Protein AF-G2XVC5-F1 (afdb_monomer)

Structure (mmCIF, N/CA/C/O backbone):
data_AF-G2XVC5-F1
#
_entry.id   AF-G2XVC5-F1
#
loop_
_atom_site.group_PDB
_atom_site.id
_atom_site.type_symbol
_atom_site.label_atom_id
_atom_site.label_alt_id
_atom_site.label_comp_id
_atom_site.label_asym_id
_atom_site.label_entity_id
_atom_site.label_seq_id
_atom_site.pdbx_PDB_ins_code
_atom_site.Cartn_x
_atom_site.Cartn_y
_atom_site.Cartn_z
_atom_site.occupancy
_atom_site.B_iso_or_equiv
_atom_site.auth_seq_id
_atom_site.auth_comp_id
_atom_site.auth_asym_id
_atom_site.auth_atom_id
_atom_site.pdbx_PDB_model_num
ATOM 1 N N . MET A 1 1 ? 30.815 -18.660 -0.372 1.00 42.50 1 MET A N 1
ATOM 2 C CA . MET A 1 1 ? 31.378 -17.530 0.401 1.00 42.50 1 MET A CA 1
ATOM 3 C C . MET A 1 1 ? 32.142 -16.619 -0.547 1.00 42.50 1 MET A C 1
ATOM 5 O O . MET A 1 1 ? 33.257 -16.960 -0.909 1.00 42.50 1 MET A O 1
ATOM 9 N N . ILE A 1 2 ? 31.550 -15.509 -1.002 1.00 42.44 2 ILE A N 1
ATOM 10 C CA . ILE A 1 2 ? 32.283 -14.454 -1.722 1.00 42.44 2 ILE A CA 1
ATOM 11 C C . ILE A 1 2 ? 31.754 -13.107 -1.227 1.00 42.44 2 ILE A C 1
ATOM 13 O O . ILE A 1 2 ? 30.597 -12.757 -1.435 1.00 42.44 2 ILE A O 1
ATOM 17 N N . SER A 1 3 ? 32.632 -12.413 -0.511 1.00 38.28 3 SER A N 1
ATOM 18 C CA . SER A 1 3 ? 32.476 -11.084 0.075 1.00 38.28 3 SER A CA 1
ATOM 19 C C . SER A 1 3 ? 32.637 -9.999 -0.990 1.00 38.28 3 SER A C 1
ATOM 21 O O . SER A 1 3 ? 33.551 -10.098 -1.811 1.00 38.28 3 SER A O 1
ATOM 23 N N . ARG A 1 4 ? 31.805 -8.948 -0.953 1.00 43.09 4 ARG A N 1
ATOM 24 C CA . ARG A 1 4 ? 32.080 -7.651 -1.598 1.00 43.09 4 ARG A CA 1
ATOM 25 C C . ARG A 1 4 ? 31.509 -6.504 -0.764 1.00 43.09 4 ARG A C 1
ATOM 27 O O . ARG A 1 4 ? 30.379 -6.072 -0.946 1.00 43.09 4 ARG A O 1
ATOM 34 N N . SER A 1 5 ? 32.339 -6.010 0.144 1.00 45.03 5 SER A N 1
ATOM 35 C CA . SER A 1 5 ? 32.195 -4.738 0.847 1.00 45.03 5 SER A CA 1
ATOM 36 C C . SER A 1 5 ? 32.930 -3.631 0.086 1.00 45.03 5 SER A C 1
ATOM 38 O O . SER A 1 5 ? 34.152 -3.714 -0.037 1.00 45.03 5 SER A O 1
ATOM 40 N N . ILE A 1 6 ? 32.238 -2.576 -0.359 1.00 56.38 6 ILE A N 1
ATOM 41 C CA . ILE A 1 6 ? 32.857 -1.265 -0.627 1.00 56.38 6 ILE A CA 1
ATOM 42 C C . ILE A 1 6 ? 31.908 -0.162 -0.143 1.00 56.38 6 ILE A C 1
ATOM 44 O O . ILE A 1 6 ? 30.891 0.134 -0.761 1.00 56.38 6 ILE A O 1
ATOM 48 N N . LEU A 1 7 ? 32.287 0.443 0.982 1.00 47.22 7 LEU A N 1
ATOM 49 C CA . LEU A 1 7 ? 31.825 1.741 1.468 1.00 47.22 7 LEU A CA 1
ATOM 50 C C . LEU A 1 7 ? 32.550 2.852 0.699 1.00 47.22 7 LEU A C 1
ATOM 52 O O . LEU A 1 7 ? 33.753 2.729 0.466 1.00 47.22 7 LEU A O 1
ATOM 56 N N . ARG A 1 8 ? 31.882 3.984 0.447 1.00 39.97 8 ARG A N 1
ATOM 57 C CA . ARG A 1 8 ? 32.479 5.314 0.679 1.00 39.97 8 ARG A CA 1
ATOM 58 C C . ARG A 1 8 ? 31.426 6.422 0.657 1.00 39.97 8 ARG A C 1
ATOM 60 O O . ARG A 1 8 ? 30.875 6.788 -0.372 1.00 39.97 8 ARG A O 1
ATOM 67 N N . SER A 1 9 ? 31.200 6.938 1.856 1.00 41.72 9 SER A N 1
ATOM 68 C CA . SER A 1 9 ? 30.482 8.151 2.227 1.00 41.72 9 SER A CA 1
ATOM 69 C C . SER A 1 9 ? 31.144 9.417 1.675 1.00 41.72 9 SER A C 1
ATOM 71 O O . SER A 1 9 ? 32.363 9.566 1.777 1.00 41.72 9 SER A O 1
ATOM 73 N N . VAL A 1 10 ? 30.339 10.372 1.210 1.00 42.34 10 VAL A N 1
ATOM 74 C CA . VAL A 1 10 ? 30.758 11.758 0.955 1.00 42.34 10 VAL A CA 1
ATOM 75 C C . VAL A 1 10 ? 30.098 12.646 2.006 1.00 42.34 10 VAL A C 1
ATOM 77 O O . VAL A 1 10 ? 28.880 12.656 2.141 1.00 42.34 10 VAL A O 1
ATOM 80 N N . SER A 1 11 ? 30.916 13.364 2.773 1.00 41.28 11 SER A N 1
ATOM 81 C CA . SER A 1 11 ? 30.487 14.310 3.803 1.00 41.28 11 SER A CA 1
ATOM 82 C C . SER A 1 11 ? 30.806 15.721 3.303 1.00 41.28 11 SER A C 1
ATOM 84 O O . SER A 1 11 ? 31.977 16.049 3.110 1.00 41.28 11 SER A O 1
ATOM 86 N N . LEU A 1 12 ? 29.785 16.541 3.046 1.00 43.84 12 LEU A N 1
ATOM 87 C CA . LEU A 1 12 ? 29.945 17.951 2.683 1.00 43.84 12 LEU A CA 1
ATOM 88 C C . LEU A 1 12 ? 29.815 18.802 3.949 1.00 43.84 12 LEU A C 1
ATOM 90 O O . LEU A 1 12 ? 28.759 18.845 4.575 1.00 43.84 12 LEU A O 1
ATOM 94 N N . ARG A 1 13 ? 30.909 19.465 4.335 1.00 40.03 13 ARG A N 1
ATOM 95 C CA . ARG A 1 13 ? 30.930 20.454 5.417 1.00 40.03 13 ARG A CA 1
ATOM 96 C C . ARG A 1 13 ? 30.644 21.842 4.848 1.00 40.03 13 ARG A C 1
ATOM 98 O O . ARG A 1 13 ? 31.389 22.332 4.006 1.00 40.03 13 ARG A O 1
ATOM 105 N N . ASN A 1 14 ? 29.589 22.465 5.363 1.00 45.28 14 ASN A N 1
ATOM 106 C CA . ASN A 1 14 ? 29.326 23.896 5.251 1.00 45.28 14 ASN A CA 1
ATOM 107 C C . ASN A 1 14 ? 30.266 24.678 6.178 1.00 45.28 14 ASN A C 1
ATOM 109 O O . ASN A 1 14 ? 30.513 24.246 7.305 1.00 45.28 14 ASN A O 1
ATOM 113 N N . ALA A 1 15 ? 30.712 25.857 5.748 1.00 43.84 15 ALA A N 1
ATOM 114 C CA . ALA A 1 15 ? 31.252 26.871 6.648 1.00 43.84 15 ALA A CA 1
ATOM 115 C C . ALA A 1 15 ? 30.939 28.280 6.120 1.00 43.84 15 ALA A C 1
ATOM 117 O O . ALA A 1 15 ? 31.300 28.638 5.001 1.00 43.84 15 ALA A O 1
ATOM 118 N N . ILE A 1 16 ? 30.246 29.052 6.957 1.00 43.84 16 ILE A N 1
ATOM 119 C CA . ILE A 1 16 ? 29.925 30.479 6.839 1.00 43.84 16 ILE A CA 1
ATOM 120 C C . ILE A 1 16 ? 30.840 31.221 7.827 1.00 43.84 16 ILE A C 1
ATOM 122 O O . ILE A 1 16 ? 30.870 30.810 8.982 1.00 43.84 16 ILE A O 1
ATOM 126 N N . ALA A 1 17 ? 31.522 32.303 7.422 1.00 40.19 17 ALA A N 1
ATOM 127 C CA . ALA A 1 17 ? 31.963 33.435 8.275 1.00 40.19 17 ALA A CA 1
ATOM 128 C C . ALA A 1 17 ? 32.727 34.476 7.417 1.00 40.19 17 ALA A C 1
ATOM 130 O O . ALA A 1 17 ? 33.656 34.104 6.712 1.00 40.19 17 ALA A O 1
ATOM 131 N N . HIS A 1 18 ? 32.216 35.699 7.215 1.00 37.22 18 HIS A N 1
ATOM 132 C CA . HIS A 1 18 ? 32.367 36.937 8.019 1.00 37.22 18 HIS A CA 1
ATOM 133 C C . HIS A 1 18 ? 33.767 37.614 7.959 1.00 37.22 18 HIS A C 1
ATOM 135 O O . HIS A 1 18 ? 34.758 37.088 8.448 1.00 37.22 18 HIS A O 1
ATOM 141 N N . SER A 1 19 ? 33.786 38.816 7.359 1.00 39.62 19 SER A N 1
ATOM 142 C CA . SER A 1 19 ? 34.788 39.920 7.399 1.00 39.62 19 SER A CA 1
ATOM 143 C C . SER A 1 19 ? 34.706 40.647 8.770 1.00 39.62 19 SER A C 1
ATOM 145 O O . SER A 1 19 ? 33.600 40.564 9.317 1.00 39.62 19 SER A O 1
ATOM 147 N N . PRO A 1 20 ? 35.719 41.362 9.362 1.00 49.81 20 PRO A N 1
ATOM 148 C CA . PRO A 1 20 ? 36.379 42.562 8.783 1.00 49.81 20 PRO A CA 1
ATOM 149 C C . PRO A 1 20 ? 37.804 43.002 9.280 1.00 49.81 20 PRO A C 1
ATOM 151 O O . PRO A 1 20 ? 38.352 42.479 10.240 1.00 49.81 20 PRO A O 1
ATOM 154 N N . ASN A 1 21 ? 38.339 44.039 8.605 1.00 35.97 21 ASN A N 1
ATOM 155 C CA . ASN A 1 21 ? 39.211 45.169 9.033 1.00 35.97 21 ASN A CA 1
ATOM 156 C C . ASN A 1 21 ? 40.657 45.000 9.611 1.00 35.97 21 ASN A C 1
ATOM 158 O O . ASN A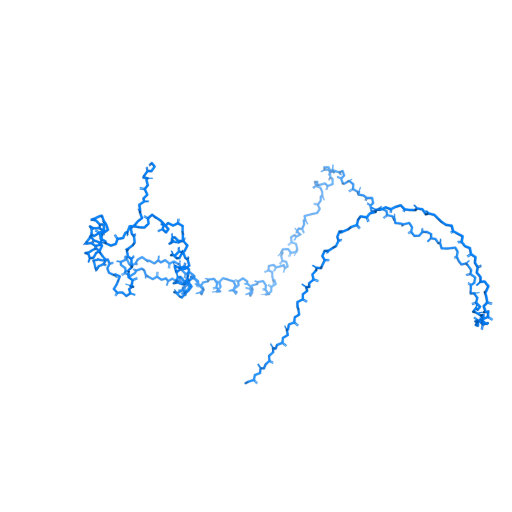 1 21 ? 40.874 44.620 10.753 1.00 35.97 21 ASN A O 1
ATOM 162 N N . THR A 1 22 ? 41.619 45.439 8.778 1.00 42.31 22 THR A N 1
ATOM 163 C CA . THR A 1 22 ? 42.866 46.263 8.918 1.00 42.31 22 THR A CA 1
ATOM 164 C C . THR A 1 22 ? 43.157 47.060 10.232 1.00 42.31 22 THR A C 1
ATOM 166 O O . THR A 1 22 ? 42.202 47.422 10.909 1.00 42.31 22 THR A O 1
ATOM 169 N N . PRO A 1 23 ? 44.371 47.663 10.441 1.00 59.06 23 PRO A N 1
ATOM 170 C CA . PRO A 1 23 ? 45.770 47.177 10.632 1.00 59.06 23 PRO A CA 1
ATOM 171 C C . PRO A 1 23 ? 46.407 47.947 11.862 1.00 59.06 23 PRO A C 1
ATOM 173 O O . PRO A 1 23 ? 45.626 48.242 12.762 1.00 59.06 23 PRO A O 1
ATOM 176 N N . PRO A 1 24 ? 47.679 48.439 11.970 1.00 58.84 24 PRO A N 1
ATOM 177 C CA . PRO A 1 24 ? 48.992 48.149 11.352 1.00 58.84 24 PRO A CA 1
ATOM 178 C C . PRO A 1 24 ? 50.195 48.129 12.372 1.00 58.84 24 PRO A C 1
ATOM 180 O O . PRO A 1 24 ? 50.009 48.250 13.576 1.00 58.84 24 PRO A O 1
ATOM 183 N N . LEU A 1 25 ? 51.429 48.095 11.826 1.00 37.25 25 LEU A N 1
ATOM 184 C CA . LEU A 1 25 ? 52.681 48.768 12.274 1.00 37.25 25 LEU A CA 1
ATOM 185 C C . LEU A 1 25 ? 53.814 47.985 12.990 1.00 37.25 25 LEU A C 1
ATOM 187 O O . LEU A 1 25 ? 53.677 47.564 14.129 1.00 37.25 25 LEU A O 1
ATOM 191 N N . LEU A 1 26 ? 54.983 48.037 12.311 1.00 41.31 26 LEU A N 1
ATOM 192 C CA . LEU A 1 26 ? 56.362 48.272 12.809 1.00 41.31 26 LEU A CA 1
ATOM 193 C C . LEU A 1 26 ? 57.006 47.178 13.691 1.00 41.31 26 LEU A C 1
ATOM 195 O O . LEU A 1 26 ? 56.413 46.727 14.648 1.00 41.31 26 LEU A O 1
ATOM 199 N N . GLN A 1 27 ? 58.265 46.758 13.571 1.00 54.84 27 GLN A N 1
ATOM 200 C CA . GLN A 1 27 ? 59.397 46.926 12.652 1.00 54.84 27 GLN A CA 1
ATOM 201 C C . GLN A 1 27 ? 60.522 45.977 13.204 1.00 54.84 27 GLN A C 1
ATOM 203 O O . GLN A 1 27 ? 60.231 45.191 14.105 1.00 54.84 27 GLN A O 1
ATOM 208 N N . PRO A 1 28 ? 61.760 45.918 12.671 1.00 51.62 28 PRO A N 1
ATOM 209 C CA . PRO A 1 28 ? 62.435 44.666 12.310 1.00 51.62 28 PRO A CA 1
ATOM 210 C C . PRO A 1 28 ? 63.644 44.311 13.197 1.00 51.62 28 PRO A C 1
ATOM 212 O O . PRO A 1 28 ? 64.156 45.167 13.902 1.00 51.62 28 PRO A O 1
ATOM 215 N N . LEU A 1 29 ? 64.195 43.096 13.058 1.00 41.06 29 LEU A N 1
ATOM 216 C CA . LEU A 1 29 ? 65.596 42.795 13.398 1.00 41.06 29 LEU A CA 1
ATOM 217 C C . LEU A 1 29 ? 66.158 41.697 12.470 1.00 41.06 29 LEU A C 1
ATOM 219 O O . LEU A 1 29 ? 65.908 40.507 12.625 1.00 41.06 29 LEU A O 1
ATOM 223 N N . SER A 1 30 ? 66.884 42.169 11.459 1.00 44.53 30 SER A N 1
ATOM 224 C CA . SER A 1 30 ? 68.231 41.729 11.071 1.00 44.53 30 SER A CA 1
ATOM 225 C C . SER A 1 30 ? 68.524 40.233 10.884 1.00 44.53 30 SER A C 1
ATOM 227 O O . SER A 1 30 ? 69.013 39.541 11.768 1.00 44.53 30 SER A O 1
ATOM 229 N N . ALA A 1 31 ? 68.315 39.810 9.637 1.00 47.34 31 ALA A N 1
ATOM 230 C CA . ALA A 1 31 ? 69.177 38.980 8.791 1.00 47.34 31 ALA A CA 1
ATOM 231 C C . ALA A 1 31 ? 70.229 38.055 9.444 1.00 47.34 31 ALA A C 1
ATOM 233 O O . ALA A 1 31 ? 71.292 38.490 9.884 1.00 47.34 31 ALA A O 1
ATOM 234 N N . THR A 1 32 ? 70.047 36.748 9.240 1.00 47.16 32 THR A N 1
ATOM 235 C CA . THR A 1 32 ? 71.170 35.870 8.878 1.00 47.16 32 THR A CA 1
ATOM 236 C C . THR A 1 32 ? 70.898 35.289 7.497 1.00 47.16 32 THR A C 1
ATOM 238 O O . THR A 1 32 ? 70.014 34.467 7.277 1.00 47.16 32 THR A O 1
ATOM 241 N N . GLN A 1 33 ? 71.636 35.839 6.543 1.00 49.31 33 GLN A N 1
ATOM 242 C CA . GLN A 1 33 ? 71.507 35.655 5.111 1.00 49.31 33 GLN A CA 1
ATOM 243 C C . GLN A 1 33 ? 72.259 34.387 4.697 1.00 49.31 33 GLN A C 1
ATOM 245 O O . GLN A 1 33 ? 73.462 34.418 4.447 1.00 49.31 33 GLN A O 1
ATOM 250 N N . TYR A 1 34 ? 71.562 33.255 4.617 1.00 46.03 34 TYR A N 1
ATOM 251 C CA . TYR A 1 34 ? 72.070 32.091 3.896 1.00 46.03 34 TYR A CA 1
ATOM 252 C C . TYR A 1 34 ? 71.842 32.302 2.394 1.00 46.03 34 TYR A C 1
ATOM 254 O O . TYR A 1 34 ? 70.723 32.529 1.933 1.00 46.03 34 TYR A O 1
ATOM 262 N N . LYS A 1 35 ? 72.938 32.271 1.625 1.00 55.22 35 LYS A N 1
ATOM 263 C CA . LYS A 1 35 ? 72.945 32.308 0.156 1.00 55.22 35 LYS A CA 1
ATOM 264 C C . LYS A 1 35 ? 72.130 31.130 -0.384 1.00 55.22 35 LYS A C 1
ATOM 266 O O . LYS A 1 35 ? 72.630 30.011 -0.463 1.00 55.22 35 LYS A O 1
ATOM 271 N N . LEU A 1 36 ? 70.892 31.396 -0.783 1.00 50.41 36 LEU A N 1
ATOM 272 C CA . LEU A 1 36 ? 70.113 30.477 -1.605 1.00 50.41 36 LEU A CA 1
ATOM 273 C C . LEU A 1 36 ? 70.635 30.519 -3.053 1.00 50.41 36 LEU A C 1
ATOM 275 O O . LEU A 1 36 ? 71.074 31.578 -3.518 1.00 50.41 36 LEU A O 1
ATOM 279 N N . PRO A 1 37 ? 70.631 29.380 -3.767 1.00 50.16 37 PRO A N 1
ATOM 280 C CA . PRO A 1 37 ? 71.147 29.298 -5.124 1.00 50.16 37 PRO A CA 1
ATOM 281 C C . PRO A 1 37 ? 70.372 30.246 -6.041 1.00 50.16 37 PRO A C 1
ATOM 283 O O . PRO A 1 37 ? 69.146 30.315 -6.022 1.00 50.16 37 PRO A O 1
ATOM 286 N N . ARG A 1 38 ? 71.126 31.001 -6.837 1.00 49.03 38 ARG A N 1
ATOM 287 C CA . ARG A 1 38 ? 70.636 31.952 -7.830 1.00 49.03 38 ARG A CA 1
ATOM 288 C C . ARG A 1 38 ? 69.977 31.178 -8.969 1.00 49.03 38 ARG A C 1
ATOM 290 O O . ARG A 1 38 ? 70.669 30.654 -9.835 1.00 49.03 38 ARG A O 1
ATOM 297 N N . TRP A 1 39 ? 68.650 31.106 -8.958 1.00 47.31 39 TRP A N 1
ATOM 298 C CA . TRP A 1 39 ? 67.882 30.615 -10.098 1.00 47.31 39 TRP A CA 1
ATOM 299 C C . TRP A 1 39 ? 67.885 31.682 -11.191 1.00 47.31 39 TRP A C 1
ATOM 301 O O . TRP A 1 39 ? 67.414 32.801 -10.993 1.00 47.31 39 TRP A O 1
ATOM 311 N N . SER A 1 40 ? 68.459 31.341 -12.340 1.00 51.91 40 SER A N 1
ATOM 312 C CA . SER A 1 40 ? 68.435 32.151 -13.553 1.00 51.91 40 SER A CA 1
ATOM 313 C C . SER A 1 40 ? 66.987 32.331 -14.013 1.00 51.91 40 SER A C 1
ATOM 315 O O . SER A 1 40 ? 66.329 31.362 -14.386 1.00 51.91 40 SER A O 1
ATOM 317 N N . HIS A 1 41 ? 66.481 33.562 -13.973 1.00 50.47 41 HIS A N 1
ATOM 318 C CA . HIS A 1 41 ? 65.163 33.907 -14.499 1.00 50.47 41 HIS A CA 1
ATOM 319 C C . HIS A 1 41 ? 65.170 33.794 -16.033 1.00 50.47 41 HIS A C 1
ATOM 321 O O . HIS A 1 41 ? 65.955 34.499 -16.673 1.00 50.47 41 HIS A O 1
ATOM 327 N N . PRO A 1 42 ? 64.296 32.993 -16.665 1.00 53.38 42 PRO A N 1
ATOM 328 C CA . PRO A 1 42 ? 63.860 33.329 -18.005 1.00 53.38 42 PRO A CA 1
ATOM 329 C C . PRO A 1 42 ? 63.031 34.618 -17.934 1.00 53.38 42 PRO A C 1
ATOM 331 O O . PRO A 1 42 ? 62.207 34.816 -17.041 1.00 53.38 42 PRO A O 1
ATOM 334 N N . SER A 1 43 ? 63.339 35.496 -18.880 1.00 54.88 43 SER A N 1
ATOM 335 C CA . SER A 1 43 ? 62.709 36.776 -19.178 1.00 54.88 43 SER A CA 1
ATOM 336 C C . SER A 1 43 ? 61.190 36.803 -18.947 1.00 54.88 43 SER A C 1
ATOM 338 O O . SER A 1 43 ? 60.446 35.896 -19.319 1.00 54.88 43 SER A O 1
ATOM 340 N N . THR A 1 44 ? 60.761 37.901 -18.332 1.00 53.22 44 THR A N 1
ATOM 341 C CA . THR A 1 44 ? 59.397 38.398 -18.180 1.00 53.22 44 THR A CA 1
ATOM 342 C C . THR A 1 44 ? 58.629 38.357 -19.503 1.00 53.22 44 THR A C 1
ATOM 344 O O . THR A 1 44 ? 58.755 39.252 -20.333 1.00 53.22 44 THR A O 1
ATOM 347 N N . ASN A 1 45 ? 57.743 37.376 -19.664 1.00 55.50 45 ASN A N 1
ATOM 348 C CA . ASN A 1 45 ? 56.544 37.601 -20.462 1.00 55.50 45 ASN A CA 1
ATOM 349 C C . ASN A 1 45 ? 55.557 38.384 -19.585 1.00 55.50 45 ASN A C 1
ATOM 351 O O . ASN A 1 45 ? 55.320 37.965 -18.446 1.00 55.50 45 ASN A O 1
ATOM 355 N N . PRO A 1 46 ? 54.978 39.504 -20.054 1.00 54.69 46 PRO A N 1
ATOM 356 C CA . PRO A 1 46 ? 53.907 40.151 -19.317 1.00 54.69 46 PRO A CA 1
ATOM 357 C C . PRO A 1 46 ? 52.780 39.135 -19.142 1.00 54.69 46 PRO A C 1
ATOM 359 O O . PRO A 1 46 ? 52.287 38.545 -20.105 1.00 54.69 46 PRO A O 1
ATOM 362 N N . ILE A 1 47 ? 52.400 38.907 -17.886 1.00 47.38 47 ILE A N 1
ATOM 363 C CA . ILE A 1 47 ? 51.198 38.162 -17.540 1.00 47.38 4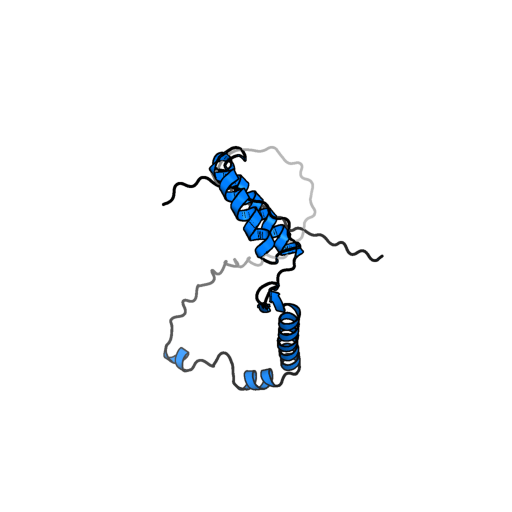7 ILE A CA 1
ATOM 364 C C . ILE A 1 47 ? 50.052 38.949 -18.169 1.00 47.38 47 ILE A C 1
ATOM 366 O O . ILE A 1 47 ? 49.636 39.977 -17.639 1.00 47.38 47 ILE A O 1
ATOM 370 N N . HIS A 1 48 ? 49.557 38.492 -19.320 1.00 51.28 48 HIS A N 1
ATOM 371 C CA . HIS A 1 48 ? 48.240 38.894 -19.773 1.00 51.28 48 HIS A CA 1
ATOM 372 C C . HIS A 1 48 ? 47.292 38.533 -18.641 1.00 51.28 48 HIS A C 1
ATOM 374 O O . HIS A 1 48 ? 47.078 37.357 -18.336 1.00 51.28 48 HIS A O 1
ATOM 380 N N . SER A 1 49 ? 46.778 39.570 -17.990 1.00 54.38 49 SER A N 1
ATOM 381 C CA . SER A 1 49 ? 45.629 39.527 -17.112 1.00 54.38 49 SER A CA 1
ATOM 382 C C . SER A 1 49 ? 44.556 38.749 -17.856 1.00 54.38 49 SER A C 1
ATOM 384 O O . SER A 1 49 ? 43.873 39.260 -18.744 1.00 54.38 49 SER A O 1
ATOM 386 N N . ARG A 1 50 ? 44.454 37.458 -17.533 1.00 55.09 50 ARG A N 1
ATOM 387 C CA . ARG A 1 50 ? 43.380 36.587 -17.982 1.00 55.09 50 ARG A CA 1
ATOM 388 C C . ARG A 1 50 ? 42.164 37.076 -17.222 1.00 55.09 50 ARG A C 1
ATOM 390 O O . ARG A 1 50 ? 41.843 36.577 -16.149 1.00 55.09 50 ARG A O 1
ATOM 397 N N . GLY A 1 51 ? 41.588 38.165 -17.728 1.00 55.16 51 GLY A N 1
ATOM 398 C CA . GLY A 1 51 ? 40.373 38.736 -17.203 1.00 55.16 51 GLY A CA 1
ATOM 399 C C . GLY A 1 51 ? 39.385 37.597 -17.066 1.00 55.16 51 GLY A C 1
ATOM 400 O O . GLY A 1 51 ? 39.205 36.810 -18.000 1.00 55.16 51 GLY A O 1
ATOM 401 N N . TYR A 1 52 ? 38.782 37.490 -15.888 1.00 52.16 52 TYR A N 1
ATOM 402 C CA . TYR A 1 52 ? 37.516 36.804 -15.746 1.00 52.16 52 TYR A CA 1
ATOM 403 C C . TYR A 1 52 ? 36.565 37.480 -16.734 1.00 52.16 52 TYR A C 1
ATOM 405 O O . TYR A 1 52 ? 35.959 38.508 -16.441 1.00 52.16 52 TYR A O 1
ATOM 413 N N . GLN A 1 53 ? 36.510 36.953 -17.957 1.00 59.94 53 GLN A N 1
ATOM 414 C CA . GLN A 1 53 ? 35.515 37.336 -18.932 1.00 59.94 53 GLN A CA 1
ATOM 415 C C . GLN A 1 53 ? 34.201 36.856 -18.341 1.00 59.94 53 GLN A C 1
ATOM 417 O O . GLN A 1 53 ? 33.865 35.675 -18.426 1.00 59.94 53 GLN A O 1
ATOM 422 N N . GLY A 1 54 ? 33.499 37.768 -17.665 1.00 55.97 54 GLY A N 1
ATOM 423 C CA . GLY A 1 54 ? 32.132 37.543 -17.240 1.00 55.97 54 GLY A CA 1
ATOM 424 C C . GLY A 1 54 ? 31.385 36.975 -18.435 1.00 55.97 54 GLY A C 1
ATOM 425 O O . GLY A 1 54 ? 31.367 37.591 -19.505 1.00 55.97 54 GLY A O 1
ATOM 426 N N . ARG A 1 55 ? 30.852 35.759 -18.283 1.00 57.88 55 ARG A N 1
ATOM 427 C CA . ARG A 1 55 ? 29.963 35.139 -19.265 1.00 57.88 55 ARG A CA 1
ATOM 428 C C . ARG A 1 55 ? 28.845 36.149 -19.500 1.00 57.88 55 ARG A C 1
ATOM 430 O O . ARG A 1 55 ? 27.944 36.268 -18.675 1.00 57.88 55 ARG A O 1
ATOM 437 N N . ARG A 1 56 ? 28.940 36.927 -20.582 1.00 57.59 56 ARG A N 1
ATOM 438 C CA . ARG A 1 56 ? 27.882 37.846 -20.995 1.00 57.59 56 ARG A CA 1
ATOM 439 C C . ARG A 1 56 ? 26.640 36.985 -21.149 1.00 57.59 56 ARG A C 1
ATOM 441 O O . ARG A 1 56 ? 26.620 36.108 -22.015 1.00 57.59 56 ARG A O 1
ATOM 448 N N . GLN A 1 57 ? 25.657 37.174 -20.273 1.00 60.69 57 GLN A N 1
ATOM 449 C CA . GLN A 1 57 ? 24.361 36.541 -20.441 1.00 60.69 57 GLN A CA 1
ATOM 450 C C . GLN A 1 57 ? 23.806 37.052 -21.768 1.00 60.69 57 GLN A C 1
ATOM 452 O O . GLN A 1 57 ? 23.441 38.218 -21.901 1.00 60.69 57 GLN A O 1
ATOM 457 N N . ARG A 1 58 ? 23.866 36.201 -22.797 1.00 63.44 58 ARG A N 1
ATOM 458 C CA . ARG A 1 58 ? 23.212 36.469 -24.073 1.00 63.44 58 ARG A CA 1
ATOM 459 C C . ARG A 1 58 ? 21.721 36.371 -23.800 1.00 63.44 58 ARG A C 1
ATOM 461 O O . ARG A 1 58 ? 21.191 35.272 -23.670 1.00 63.44 58 ARG A O 1
ATOM 468 N N . TYR A 1 59 ? 21.071 37.519 -23.674 1.00 60.84 59 TYR A N 1
ATOM 469 C CA . TYR A 1 59 ? 19.623 37.597 -23.748 1.00 60.84 59 TYR A CA 1
ATOM 470 C C . TYR A 1 59 ? 19.231 37.177 -25.166 1.00 60.84 59 TYR A C 1
ATOM 472 O O . TYR A 1 59 ? 19.490 37.905 -26.124 1.00 60.84 59 TYR A O 1
ATOM 480 N N . TYR A 1 60 ? 18.686 35.968 -25.311 1.00 70.94 60 TYR A N 1
ATOM 481 C CA . TYR A 1 60 ? 18.086 35.532 -26.565 1.00 70.94 60 TYR A CA 1
ATOM 482 C C . TYR A 1 60 ? 16.848 36.396 -26.793 1.00 70.94 60 TYR A C 1
ATOM 484 O O . TYR A 1 60 ? 15.827 36.229 -26.128 1.00 70.94 60 TYR A O 1
ATOM 492 N N . ARG A 1 61 ? 16.960 37.375 -27.692 1.00 77.19 61 ARG A N 1
ATOM 493 C CA . ARG A 1 61 ? 15.796 38.090 -28.205 1.00 77.19 61 ARG A CA 1
ATOM 494 C C . ARG A 1 61 ? 15.055 37.106 -29.104 1.00 77.19 61 ARG A C 1
ATOM 496 O O . ARG A 1 61 ? 15.632 36.636 -30.075 1.00 77.19 61 ARG A O 1
ATOM 503 N N . PHE A 1 62 ? 13.828 36.754 -28.726 1.00 81.38 62 PHE A N 1
ATOM 504 C CA . PHE A 1 62 ? 12.989 35.837 -29.493 1.00 81.38 62 PHE A CA 1
ATOM 505 C C . PHE A 1 62 ? 12.743 36.421 -30.888 1.00 81.38 62 PHE A C 1
ATOM 507 O O . PHE A 1 62 ? 12.107 37.471 -31.008 1.00 81.38 62 PHE A O 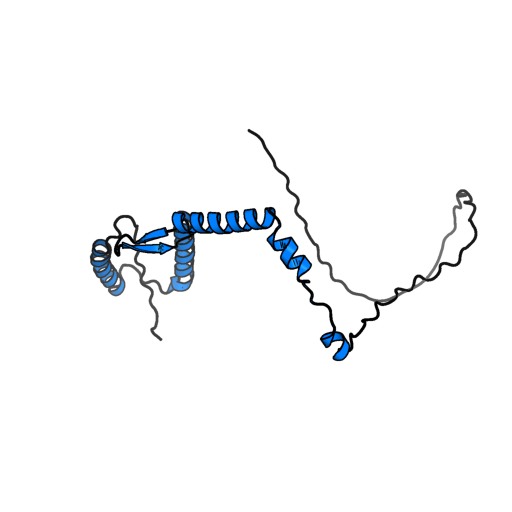1
ATOM 514 N N . ASP A 1 63 ? 13.285 35.764 -31.910 1.00 86.94 63 ASP A N 1
ATOM 515 C CA . ASP A 1 63 ? 13.075 36.112 -33.310 1.00 86.94 63 ASP A CA 1
ATOM 516 C C . ASP A 1 63 ? 11.982 35.192 -33.889 1.00 86.94 63 ASP A C 1
ATOM 518 O O . ASP A 1 63 ? 12.183 33.972 -33.977 1.00 86.94 63 ASP A O 1
ATOM 522 N N . PRO A 1 64 ? 10.795 35.731 -34.226 1.00 85.38 64 PRO A N 1
ATOM 523 C CA . PRO A 1 64 ? 9.675 34.924 -34.695 1.00 85.38 64 PRO A CA 1
ATOM 524 C C . PRO A 1 64 ? 9.950 34.243 -36.042 1.00 85.38 64 PRO A C 1
ATOM 526 O O . PRO A 1 64 ? 9.387 33.177 -36.295 1.00 85.38 64 PRO A O 1
ATOM 529 N N . ASP A 1 65 ? 10.808 34.809 -36.892 1.00 87.19 65 ASP A N 1
ATOM 530 C CA . ASP A 1 65 ? 11.089 34.252 -38.218 1.00 87.19 65 AS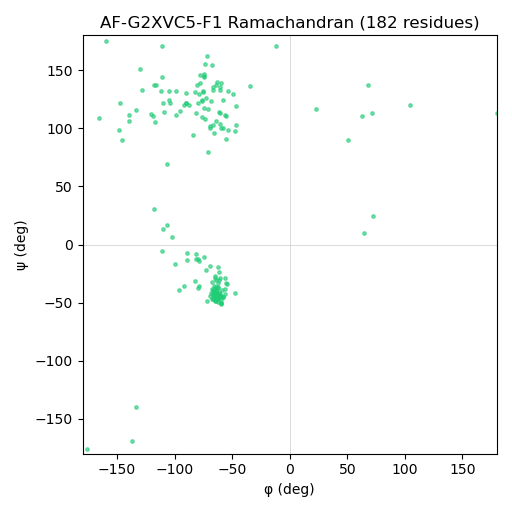P A CA 1
ATOM 531 C C . ASP A 1 65 ? 12.128 33.123 -38.153 1.00 87.19 65 ASP A C 1
ATOM 533 O O . ASP A 1 65 ? 12.031 32.136 -38.889 1.00 87.19 65 ASP A O 1
ATOM 537 N N . GLU A 1 66 ? 13.067 33.202 -37.206 1.00 84.38 66 GLU A N 1
ATOM 538 C CA . GLU A 1 66 ? 13.982 32.100 -36.888 1.00 84.38 66 GLU A CA 1
ATOM 539 C C . GLU A 1 66 ? 13.229 30.932 -36.236 1.00 84.38 66 GLU A C 1
ATOM 541 O O . GLU A 1 66 ? 13.430 29.778 -36.614 1.00 84.38 66 GLU A O 1
ATOM 546 N N . ALA A 1 67 ? 12.295 31.216 -35.322 1.00 82.69 67 ALA A N 1
ATOM 547 C CA . ALA A 1 67 ? 11.480 30.190 -34.671 1.00 82.69 67 ALA A CA 1
ATOM 548 C C . ALA A 1 67 ? 10.574 29.434 -35.661 1.00 82.69 67 ALA A C 1
ATOM 550 O O . ALA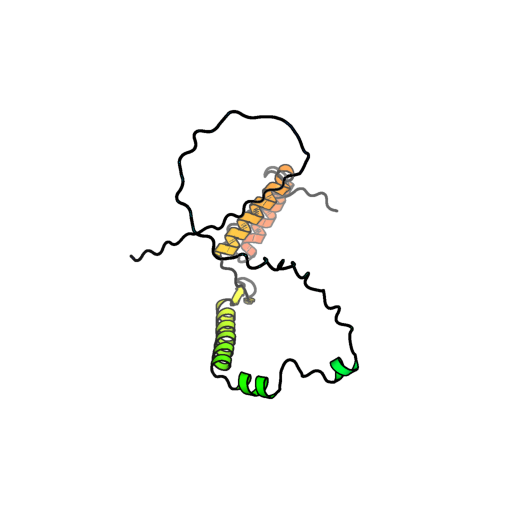 A 1 67 ? 10.391 28.224 -35.526 1.00 82.69 67 ALA A O 1
ATOM 551 N N . ARG A 1 68 ? 10.038 30.126 -36.677 1.00 82.50 68 ARG A N 1
ATOM 552 C CA . ARG A 1 68 ? 9.213 29.517 -37.738 1.00 82.50 68 ARG A CA 1
ATOM 553 C C . ARG A 1 68 ? 10.003 28.580 -38.650 1.00 82.50 68 ARG A C 1
ATOM 555 O O . ARG A 1 68 ? 9.444 27.598 -39.126 1.00 82.50 68 ARG A O 1
ATOM 562 N N . ASN A 1 69 ? 11.284 28.869 -38.872 1.00 85.88 69 ASN A N 1
ATOM 563 C CA . ASN A 1 69 ? 12.168 28.090 -39.744 1.00 85.88 69 ASN A CA 1
ATOM 564 C C . ASN A 1 69 ? 13.129 27.172 -38.970 1.00 85.88 69 ASN A C 1
ATOM 566 O O . ASN A 1 69 ? 14.019 26.552 -39.563 1.00 85.88 69 ASN A O 1
ATOM 570 N N . ALA A 1 70 ? 12.974 27.085 -37.648 1.00 84.50 70 ALA A N 1
ATOM 571 C CA . ALA A 1 70 ? 13.808 26.250 -36.807 1.00 84.50 70 ALA A CA 1
ATOM 572 C C . ALA A 1 70 ? 13.667 24.780 -37.221 1.00 84.50 70 ALA A C 1
ATOM 574 O O . ALA A 1 70 ? 12.571 24.265 -37.454 1.00 84.50 70 ALA A O 1
ATOM 575 N N . ARG A 1 71 ? 14.801 24.078 -37.306 1.00 79.31 71 ARG A N 1
ATOM 576 C CA . ARG A 1 71 ? 14.796 22.643 -37.600 1.00 79.31 71 ARG A CA 1
ATOM 577 C C . ARG A 1 71 ? 14.090 21.908 -36.459 1.00 79.31 71 ARG A C 1
ATOM 579 O O . ARG A 1 71 ? 14.361 22.218 -35.296 1.00 79.31 71 ARG A O 1
ATOM 586 N N . PRO A 1 72 ? 13.230 20.921 -36.756 1.00 84.88 72 PRO A N 1
ATOM 587 C CA . PRO A 1 72 ? 12.589 20.148 -35.707 1.00 84.88 72 PRO A CA 1
ATOM 588 C C . PRO A 1 72 ? 13.659 19.447 -34.865 1.00 84.88 72 PRO A C 1
ATOM 590 O O . PRO A 1 72 ? 14.629 18.908 -35.403 1.00 84.88 72 PRO A O 1
ATOM 593 N N . LEU A 1 73 ? 13.468 19.437 -33.541 1.00 82.69 73 LEU A N 1
ATOM 594 C CA . LEU A 1 73 ? 14.388 18.781 -32.600 1.00 82.69 73 LEU A CA 1
ATOM 595 C C . LEU A 1 73 ? 14.584 17.293 -32.930 1.00 82.69 73 LEU A C 1
ATOM 597 O O . LEU A 1 73 ? 15.654 16.735 -32.700 1.00 82.69 73 LEU A O 1
ATOM 601 N N . PHE A 1 74 ? 13.571 16.674 -33.537 1.00 81.81 74 PHE A N 1
ATOM 602 C CA . PHE A 1 74 ? 13.619 15.310 -34.037 1.00 81.81 74 PHE A CA 1
ATOM 603 C C . PHE A 1 74 ? 13.356 15.313 -35.543 1.00 81.81 74 PHE A C 1
ATOM 605 O O . PHE A 1 74 ? 12.260 15.627 -35.999 1.00 81.81 74 PHE A O 1
ATOM 612 N N . SER A 1 75 ? 14.379 14.967 -36.324 1.00 85.62 75 SER A N 1
ATOM 613 C CA . SER A 1 75 ? 14.221 14.740 -37.766 1.00 85.62 75 SER A CA 1
ATOM 614 C C . SER A 1 75 ? 13.517 13.407 -38.014 1.00 85.62 75 SER A C 1
ATOM 616 O O . SER A 1 75 ? 13.763 12.429 -37.304 1.00 85.62 75 SER A O 1
ATOM 618 N N . GLU A 1 76 ? 12.710 13.328 -39.072 1.00 83.81 76 GLU A N 1
ATOM 619 C CA . GLU A 1 76 ? 12.054 12.084 -39.485 1.00 83.81 76 GLU A CA 1
ATOM 620 C C . GLU A 1 76 ? 13.037 10.930 -39.686 1.00 83.81 76 GLU A C 1
ATOM 622 O O . GLU A 1 76 ? 12.712 9.777 -39.416 1.00 83.81 76 GLU A O 1
ATOM 627 N N . GLN A 1 77 ? 14.248 11.230 -40.158 1.00 81.19 77 GLN A N 1
ATOM 628 C CA . GLN A 1 77 ? 15.288 10.225 -40.357 1.00 81.19 77 GLN A CA 1
ATOM 629 C C . GLN A 1 77 ? 15.779 9.659 -39.020 1.00 81.19 77 GLN A C 1
ATOM 631 O O . GLN A 1 77 ? 15.977 8.452 -38.908 1.00 81.19 77 GLN A O 1
ATOM 636 N N . HIS A 1 78 ? 15.897 10.496 -37.981 1.00 83.19 78 HIS A N 1
ATOM 637 C CA . HIS A 1 78 ? 16.241 10.037 -36.633 1.00 83.19 78 HIS A CA 1
ATOM 638 C C . HIS A 1 78 ? 15.147 9.130 -36.062 1.00 83.19 78 HIS A C 1
ATOM 640 O O . HIS A 1 78 ? 15.464 8.080 -35.514 1.00 83.19 78 HIS A O 1
ATOM 646 N N . ILE A 1 79 ? 13.870 9.474 -36.262 1.00 85.00 79 ILE A N 1
ATOM 647 C CA . ILE A 1 79 ? 12.736 8.653 -35.809 1.00 85.00 79 ILE A CA 1
ATOM 648 C C . ILE A 1 79 ? 12.710 7.310 -36.552 1.00 85.00 79 ILE A C 1
ATOM 650 O O . ILE A 1 79 ? 12.639 6.260 -35.920 1.00 85.00 79 ILE A O 1
ATOM 654 N N . LYS A 1 80 ? 12.838 7.327 -37.887 1.00 84.81 80 LYS A N 1
ATOM 655 C CA . LYS A 1 80 ? 12.856 6.118 -38.731 1.00 84.81 80 LYS A CA 1
ATOM 656 C C . LYS A 1 80 ? 14.037 5.198 -38.415 1.00 84.81 80 LYS A C 1
ATOM 658 O O . LYS A 1 80 ? 13.909 3.985 -38.548 1.00 84.81 80 LYS A O 1
ATOM 663 N N . ASN A 1 81 ? 15.181 5.752 -38.022 1.00 84.25 81 ASN A N 1
ATOM 664 C CA . ASN A 1 81 ? 16.346 4.961 -37.628 1.00 84.25 81 ASN A CA 1
ATOM 665 C C . ASN A 1 81 ? 16.200 4.409 -36.204 1.00 84.25 81 ASN A C 1
ATOM 667 O O . ASN A 1 81 ? 16.590 3.273 -35.949 1.00 84.25 81 ASN A O 1
ATOM 671 N N . PHE A 1 82 ? 15.591 5.174 -35.296 1.00 82.94 82 PHE A N 1
ATOM 672 C CA . PHE A 1 82 ? 15.341 4.753 -33.920 1.00 82.94 82 PHE A CA 1
ATOM 673 C C . PHE A 1 82 ? 14.349 3.585 -33.850 1.00 82.94 82 PHE A C 1
ATOM 675 O O . PHE A 1 82 ? 14.611 2.602 -33.162 1.00 82.94 82 PHE A O 1
ATOM 682 N N . THR A 1 83 ? 13.264 3.629 -34.630 1.00 85.38 83 THR A N 1
ATOM 683 C CA . THR A 1 83 ? 12.256 2.553 -34.678 1.00 85.38 83 THR A CA 1
ATOM 684 C C . THR A 1 83 ? 12.748 1.260 -35.321 1.00 85.38 83 THR A C 1
ATOM 686 O O . THR A 1 83 ? 12.142 0.223 -35.092 1.00 85.38 83 THR A O 1
ATOM 689 N N . LYS A 1 84 ? 13.835 1.295 -36.101 1.00 87.75 84 LYS A N 1
ATOM 690 C CA . LYS A 1 84 ? 14.463 0.106 -36.705 1.00 87.75 84 LYS A CA 1
ATOM 691 C C . LYS A 1 84 ? 15.530 -0.531 -35.815 1.00 87.75 84 LYS A C 1
ATOM 693 O O . LYS A 1 84 ? 16.075 -1.575 -36.168 1.00 87.75 84 LYS A O 1
ATOM 698 N N . HIS A 1 85 ? 15.882 0.104 -34.697 1.00 90.06 85 HIS A N 1
ATOM 699 C CA . HIS A 1 85 ? 16.975 -0.363 -33.861 1.00 90.06 85 HIS A CA 1
ATOM 700 C C . HIS A 1 85 ? 16.535 -1.585 -33.028 1.00 90.06 85 HIS A C 1
ATOM 702 O O . HIS A 1 85 ? 15.591 -1.475 -32.241 1.00 90.06 85 HIS A O 1
ATOM 708 N N . PRO A 1 86 ? 17.223 -2.741 -33.112 1.00 88.56 86 PRO A N 1
ATOM 709 C CA . PRO A 1 86 ? 16.792 -3.970 -32.436 1.00 88.56 86 PRO A CA 1
ATOM 710 C C . PRO A 1 86 ? 16.739 -3.823 -30.909 1.00 88.56 86 PRO A C 1
ATOM 712 O O . PRO A 1 86 ? 15.867 -4.405 -30.268 1.00 88.56 86 PRO A O 1
ATOM 715 N N . ALA A 1 87 ? 17.605 -2.982 -30.328 1.00 90.56 87 ALA A N 1
ATOM 716 C CA . ALA A 1 87 ? 17.589 -2.728 -28.886 1.00 90.56 87 ALA A CA 1
ATOM 717 C C . ALA A 1 87 ? 16.300 -2.035 -28.402 1.00 90.56 87 ALA A C 1
ATOM 719 O O . ALA A 1 87 ? 15.884 -2.244 -27.264 1.00 90.56 87 ALA A O 1
ATOM 720 N N . LEU A 1 88 ? 15.648 -1.231 -29.254 1.00 92.31 88 LEU A N 1
ATOM 721 C CA . LEU A 1 88 ? 14.364 -0.618 -28.915 1.00 92.31 88 LEU A CA 1
ATOM 722 C C . LEU A 1 88 ? 13.291 -1.699 -28.815 1.00 92.31 88 LEU A C 1
ATOM 724 O O . LEU A 1 88 ? 12.557 -1.739 -27.832 1.00 92.31 88 LEU A O 1
ATOM 728 N N . HIS A 1 89 ? 13.230 -2.607 -29.791 1.00 90.81 89 HIS A N 1
ATOM 729 C CA . HIS A 1 89 ? 12.271 -3.709 -29.767 1.00 90.81 89 HIS A CA 1
ATOM 730 C C . HIS A 1 89 ? 12.484 -4.627 -28.566 1.00 90.81 89 HIS A C 1
ATOM 732 O O . HIS A 1 89 ? 11.511 -4.974 -27.903 1.00 90.81 89 HIS A O 1
ATOM 738 N N . SER A 1 90 ? 13.734 -4.963 -28.228 1.00 93.75 90 SER A N 1
ATOM 739 C CA . SER A 1 90 ? 14.014 -5.751 -27.023 1.00 93.75 90 SER A CA 1
ATOM 740 C C . SER A 1 90 ? 13.635 -5.006 -25.745 1.00 93.75 90 SER A C 1
ATOM 742 O O . SER A 1 90 ? 13.119 -5.621 -24.820 1.00 93.75 90 SER A O 1
ATOM 744 N N . PHE A 1 91 ? 13.848 -3.689 -25.687 1.00 95.69 91 PHE A N 1
ATOM 745 C CA . PHE A 1 91 ? 13.473 -2.878 -24.530 1.00 95.69 91 PHE A CA 1
ATOM 746 C C . PHE A 1 91 ? 11.953 -2.798 -24.356 1.00 95.69 91 PHE A C 1
ATOM 748 O O . PHE A 1 91 ? 11.454 -3.026 -23.258 1.00 95.69 91 PHE A O 1
ATOM 755 N N . ILE A 1 92 ? 11.209 -2.546 -25.438 1.00 95.81 92 ILE A N 1
ATOM 756 C CA . ILE A 1 92 ? 9.741 -2.560 -25.414 1.00 95.81 92 ILE A CA 1
ATOM 757 C C . ILE A 1 92 ? 9.232 -3.948 -25.031 1.00 95.81 92 ILE A C 1
ATOM 759 O O . ILE A 1 92 ? 8.351 -4.048 -24.185 1.00 95.81 92 ILE A O 1
ATOM 763 N N . ALA A 1 93 ? 9.792 -5.012 -25.608 1.00 96.44 93 ALA A N 1
ATOM 764 C CA . ALA A 1 93 ? 9.407 -6.378 -25.273 1.00 96.44 93 ALA A CA 1
ATOM 765 C C . ALA A 1 93 ? 9.679 -6.700 -23.797 1.00 96.44 93 ALA A C 1
ATOM 767 O O . ALA A 1 93 ? 8.838 -7.309 -23.143 1.00 96.44 93 ALA A O 1
ATOM 768 N N . LEU A 1 94 ? 10.812 -6.248 -23.251 1.00 97.56 94 LEU A N 1
ATOM 769 C CA . LEU A 1 94 ? 11.153 -6.419 -21.842 1.00 97.56 94 LEU A CA 1
ATOM 770 C C . LEU A 1 94 ? 10.211 -5.630 -20.931 1.00 97.56 94 LEU A C 1
ATOM 772 O O . LEU A 1 94 ? 9.753 -6.174 -19.933 1.00 97.56 94 LEU A O 1
ATOM 776 N N . LEU A 1 95 ? 9.886 -4.381 -21.270 1.00 97.75 95 LEU A N 1
ATOM 777 C CA . LEU A 1 95 ? 8.943 -3.575 -20.493 1.00 97.75 95 LEU A CA 1
ATOM 778 C C . LEU A 1 95 ? 7.523 -4.136 -20.548 1.00 97.75 95 LEU A C 1
ATOM 780 O O . LEU A 1 95 ? 6.881 -4.266 -19.511 1.00 97.75 95 LEU A O 1
ATOM 784 N N . ALA A 1 96 ? 7.034 -4.477 -21.739 1.00 97.56 96 ALA A N 1
ATOM 785 C CA . ALA A 1 96 ? 5.702 -5.039 -21.915 1.00 97.56 96 ALA A CA 1
ATOM 786 C C . ALA A 1 96 ? 5.599 -6.413 -21.240 1.00 97.56 96 ALA A C 1
ATOM 788 O O . ALA A 1 96 ? 4.684 -6.645 -20.456 1.00 97.56 96 ALA A O 1
ATOM 789 N N . GLY A 1 97 ? 6.568 -7.299 -21.483 1.00 97.88 97 GLY A N 1
ATOM 790 C CA . GLY A 1 97 ? 6.624 -8.623 -20.869 1.00 97.88 97 GLY A CA 1
ATOM 791 C C . GLY A 1 97 ? 6.787 -8.552 -19.352 1.00 97.88 97 GLY A C 1
ATOM 792 O O . GLY A 1 97 ? 6.031 -9.187 -18.625 1.00 97.88 97 GLY A O 1
ATOM 793 N N . GLY A 1 98 ? 7.713 -7.727 -18.861 1.00 97.12 98 GLY A N 1
ATOM 794 C CA . GLY A 1 98 ? 7.911 -7.489 -17.432 1.00 97.12 98 GLY A CA 1
ATOM 795 C C . GLY A 1 98 ? 6.669 -6.902 -16.765 1.00 97.12 98 GLY A C 1
ATOM 796 O O . GLY A 1 98 ? 6.270 -7.374 -15.708 1.00 97.12 98 GLY A O 1
ATOM 797 N N . GLY A 1 99 ? 6.006 -5.938 -17.408 1.00 95.94 99 GLY A N 1
ATOM 798 C CA . GLY A 1 99 ? 4.755 -5.356 -16.925 1.00 95.94 99 GLY A CA 1
ATOM 799 C C . GLY A 1 99 ? 3.624 -6.380 -16.832 1.00 95.94 99 GLY A C 1
ATOM 800 O O . GLY A 1 99 ? 2.930 -6.423 -15.821 1.00 95.94 99 GLY A O 1
ATOM 801 N N . VAL A 1 100 ? 3.471 -7.249 -17.837 1.00 95.75 100 VAL A N 1
ATOM 802 C CA . VAL A 1 100 ? 2.488 -8.346 -17.807 1.00 95.75 100 VAL A CA 1
ATOM 803 C C . VAL A 1 100 ? 2.807 -9.346 -16.698 1.00 95.75 100 VAL A C 1
ATOM 805 O O . VAL A 1 100 ? 1.895 -9.759 -15.985 1.00 95.75 100 VAL A O 1
ATOM 808 N N . LEU A 1 101 ? 4.079 -9.711 -16.521 1.00 95.38 101 LEU A N 1
ATOM 809 C CA . LEU A 1 101 ? 4.504 -10.623 -15.458 1.00 95.38 101 LEU A CA 1
ATOM 810 C C . LEU A 1 101 ? 4.222 -10.039 -14.075 1.00 95.38 101 LEU A C 1
ATOM 812 O O . LEU A 1 101 ? 3.593 -10.710 -13.264 1.00 95.38 101 LEU A O 1
ATOM 816 N N . VAL A 1 102 ? 4.617 -8.785 -13.838 1.00 94.06 102 VAL A N 1
ATOM 817 C CA . VAL A 1 102 ? 4.337 -8.070 -12.587 1.00 94.06 102 VAL A CA 1
ATOM 818 C C . VAL A 1 102 ? 2.836 -7.964 -12.365 1.00 94.06 102 VAL A C 1
ATOM 820 O O . VAL A 1 102 ? 2.367 -8.233 -11.269 1.00 94.06 102 VAL A O 1
ATOM 823 N N . TYR A 1 103 ? 2.056 -7.611 -13.384 1.00 92.50 103 TYR A N 1
ATOM 824 C CA . TYR A 1 103 ? 0.607 -7.534 -13.250 1.00 92.50 103 TYR A CA 1
ATOM 825 C C . TYR A 1 103 ? 0.008 -8.885 -12.856 1.00 92.50 103 TYR A C 1
ATOM 827 O O . TYR A 1 103 ? -0.707 -8.964 -11.865 1.00 92.50 103 TYR A O 1
ATOM 835 N N . ALA A 1 104 ? 0.342 -9.954 -13.578 1.00 91.50 104 ALA A N 1
ATOM 836 C CA . ALA A 1 104 ? -0.194 -11.284 -13.318 1.00 91.50 104 ALA A CA 1
ATOM 837 C C . ALA A 1 104 ? 0.219 -11.832 -11.943 1.00 91.50 104 ALA A C 1
ATOM 839 O O . ALA A 1 104 ? -0.606 -12.453 -11.277 1.00 91.50 104 ALA A O 1
ATOM 840 N N . SER A 1 105 ? 1.461 -11.591 -11.507 1.00 89.44 105 SER A N 1
ATOM 841 C CA . SER A 1 105 ? 1.968 -12.066 -10.214 1.00 89.44 105 SER A CA 1
ATOM 842 C C . SER A 1 105 ? 1.399 -11.312 -9.015 1.00 89.44 105 SER A C 1
ATOM 844 O O . SER A 1 105 ? 1.430 -11.830 -7.908 1.00 89.44 105 SER A O 1
ATOM 846 N N . ASN A 1 106 ? 0.907 -10.093 -9.229 1.00 92.19 106 ASN A N 1
ATOM 847 C CA . ASN A 1 106 ? 0.398 -9.204 -8.185 1.00 92.19 106 ASN A CA 1
ATOM 848 C C . ASN A 1 106 ? -1.135 -9.090 -8.213 1.00 92.19 106 ASN A C 1
ATOM 850 O O . ASN A 1 106 ? -1.703 -8.144 -7.668 1.00 92.19 106 ASN A O 1
ATOM 854 N N . ILE A 1 107 ? -1.830 -10.013 -8.884 1.00 91.00 107 ILE A N 1
ATOM 855 C CA . ILE A 1 107 ? -3.282 -10.124 -8.745 1.00 91.00 107 ILE A CA 1
ATOM 856 C C . ILE A 1 107 ? -3.591 -11.044 -7.574 1.00 91.00 107 ILE A C 1
ATOM 858 O O . ILE A 1 107 ? -3.263 -12.226 -7.597 1.00 91.00 107 ILE A O 1
ATOM 862 N N . GLU A 1 108 ? -4.302 -10.496 -6.600 1.00 86.69 108 GLU A N 1
ATOM 863 C CA . GLU A 1 108 ? -4.822 -11.220 -5.451 1.00 86.69 108 GLU A CA 1
ATOM 864 C C . GLU A 1 108 ? -6.348 -11.304 -5.524 1.00 86.69 108 GLU A C 1
ATOM 866 O O . GLU A 1 108 ? -7.028 -10.349 -5.927 1.00 86.69 108 GLU A O 1
ATOM 871 N N . ASP A 1 109 ? -6.891 -12.432 -5.077 1.00 85.88 109 ASP A N 1
ATOM 872 C CA . ASP A 1 109 ? -8.322 -12.612 -4.864 1.00 85.88 109 ASP A CA 1
ATOM 873 C C . ASP A 1 109 ? -8.699 -12.210 -3.435 1.00 85.88 109 ASP A C 1
ATOM 875 O O . ASP A 1 109 ? -8.071 -12.624 -2.460 1.00 85.88 109 ASP A O 1
ATOM 879 N N . VAL A 1 110 ? -9.738 -11.383 -3.292 1.00 80.88 110 VAL A N 1
ATOM 880 C CA . VAL A 1 110 ? -10.239 -10.987 -1.969 1.00 80.88 110 VAL A CA 1
ATOM 881 C C . VAL A 1 110 ? -11.044 -12.147 -1.362 1.00 80.88 110 VAL A C 1
ATOM 883 O O . VAL A 1 110 ? -12.050 -12.532 -1.963 1.00 80.88 110 VAL A O 1
ATOM 886 N N . PRO A 1 111 ? -10.701 -12.639 -0.153 1.00 75.50 111 PRO A N 1
ATOM 887 C CA . PRO A 1 111 ? -11.211 -13.906 0.391 1.00 75.50 111 PRO A CA 1
ATOM 888 C C . PRO A 1 111 ? -12.737 -13.962 0.561 1.00 75.50 111 PRO A C 1
ATOM 890 O O . PRO A 1 111 ? -13.325 -15.028 0.445 1.00 75.50 111 PRO A O 1
ATOM 893 N N . VAL A 1 112 ? -13.390 -12.816 0.785 1.00 75.94 112 VAL A N 1
ATOM 894 C CA . VAL A 1 112 ? -14.839 -12.756 1.058 1.00 75.94 112 VAL A CA 1
ATOM 895 C C . VAL A 1 112 ? -15.669 -12.466 -0.196 1.00 75.94 112 VAL A C 1
ATOM 897 O O . VAL A 1 112 ? -16.753 -13.009 -0.371 1.00 75.94 112 VAL A O 1
ATOM 900 N N . SER A 1 113 ? -15.183 -11.588 -1.079 1.00 81.31 113 SER A N 1
ATOM 901 C CA . SER A 1 113 ? -15.956 -11.135 -2.251 1.00 81.31 113 SER A CA 1
ATOM 902 C C . SER A 1 113 ? -15.589 -11.846 -3.552 1.00 81.31 113 SER A C 1
ATOM 904 O O . SER A 1 113 ? -16.327 -11.724 -4.526 1.00 81.31 113 SER A O 1
ATOM 906 N N . GLY A 1 114 ? -14.433 -12.516 -3.615 1.00 80.69 114 GLY A N 1
ATOM 907 C CA . GLY A 1 114 ? -13.901 -13.090 -4.8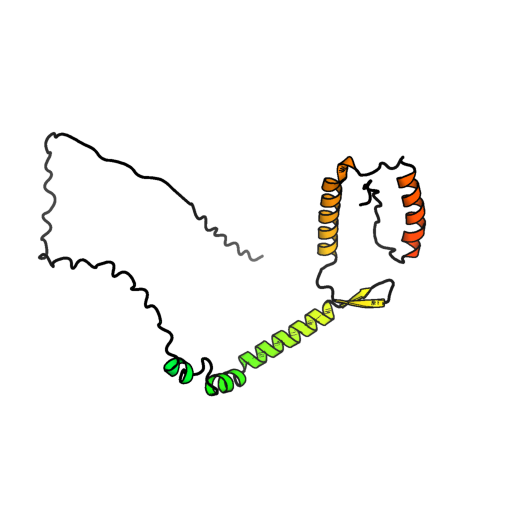54 1.00 80.69 114 GLY A CA 1
ATOM 908 C C . GLY A 1 114 ? -13.534 -12.048 -5.919 1.00 80.69 114 GLY A C 1
ATOM 909 O O . GLY A 1 114 ? -13.275 -12.392 -7.069 1.00 80.69 114 GLY A O 1
ATOM 910 N N . ARG A 1 115 ? -13.529 -10.752 -5.572 1.00 88.50 115 ARG A N 1
ATOM 911 C CA . ARG A 1 115 ? -13.106 -9.685 -6.483 1.00 88.50 115 ARG A CA 1
ATOM 912 C C . ARG A 1 115 ? -11.583 -9.690 -6.606 1.00 88.50 115 ARG A C 1
ATOM 914 O O . ARG A 1 115 ? -10.886 -9.620 -5.596 1.00 88.50 115 ARG A O 1
ATOM 921 N N . ARG A 1 116 ? -11.087 -9.650 -7.843 1.00 89.06 116 ARG A N 1
ATOM 922 C CA . ARG A 1 116 ? -9.658 -9.516 -8.158 1.00 89.06 116 ARG A CA 1
ATOM 923 C C . ARG A 1 116 ? -9.178 -8.089 -7.933 1.00 89.06 116 ARG A C 1
ATOM 925 O O . ARG A 1 116 ? -9.806 -7.141 -8.412 1.00 89.06 116 ARG A O 1
ATOM 932 N N . ARG A 1 117 ? -8.057 -7.932 -7.232 1.00 89.50 117 ARG A N 1
ATOM 933 C CA . ARG A 1 117 ? -7.370 -6.647 -7.050 1.00 89.50 117 ARG A CA 1
ATOM 934 C C . ARG A 1 117 ? -5.891 -6.782 -7.378 1.00 89.50 117 ARG A C 1
ATOM 936 O O . ARG A 1 117 ? -5.311 -7.848 -7.230 1.00 89.50 117 ARG A O 1
ATOM 943 N N . PHE A 1 118 ? -5.306 -5.680 -7.823 1.00 90.00 118 PHE A N 1
ATOM 944 C CA . PHE A 1 118 ? -3.869 -5.567 -8.015 1.00 90.00 118 PHE A CA 1
ATOM 945 C C . PHE A 1 118 ? -3.235 -5.060 -6.716 1.00 90.00 118 PHE A C 1
ATOM 947 O O . PHE A 1 118 ? -3.620 -3.992 -6.236 1.00 90.00 118 PHE A O 1
ATOM 954 N N . ASN A 1 119 ? -2.302 -5.822 -6.152 1.00 87.69 119 ASN A N 1
ATOM 955 C CA . ASN A 1 119 ? -1.552 -5.477 -4.952 1.00 87.69 119 ASN A CA 1
ATOM 956 C C . ASN A 1 119 ? -0.061 -5.755 -5.179 1.00 87.69 119 ASN A C 1
ATOM 958 O O . ASN A 1 119 ? 0.317 -6.899 -5.384 1.00 87.69 119 ASN A O 1
ATOM 962 N N . ILE A 1 120 ? 0.774 -4.710 -5.153 1.00 88.12 120 ILE A N 1
ATOM 963 C CA . ILE A 1 120 ? 2.241 -4.838 -5.270 1.00 88.12 120 ILE A CA 1
ATOM 964 C C . ILE A 1 120 ? 2.900 -5.033 -3.894 1.00 88.12 120 ILE A C 1
ATOM 966 O O . ILE A 1 120 ? 4.077 -5.375 -3.802 1.00 88.12 120 ILE A O 1
ATOM 970 N N . TYR A 1 121 ? 2.166 -4.787 -2.809 1.00 86.81 121 TYR A N 1
ATOM 971 C CA . TYR A 1 121 ? 2.716 -4.864 -1.464 1.00 86.81 121 TYR A CA 1
ATOM 972 C C . TYR A 1 121 ? 2.736 -6.302 -0.978 1.00 86.81 121 TYR A C 1
ATOM 974 O O . TYR A 1 121 ? 1.723 -7.001 -1.035 1.00 86.81 121 TYR A O 1
ATOM 982 N N . SER A 1 122 ? 3.883 -6.723 -0.450 1.00 86.50 122 SER A N 1
ATOM 983 C CA . SER A 1 122 ? 3.975 -8.010 0.222 1.00 86.50 122 SER A CA 1
ATOM 984 C C . SER A 1 122 ? 3.159 -7.993 1.520 1.00 86.50 122 SER A C 1
ATOM 986 O O . SER A 1 122 ? 2.963 -6.942 2.136 1.00 86.50 122 SER A O 1
ATOM 988 N N . HIS A 1 123 ? 2.705 -9.166 1.969 1.00 84.00 123 HIS A N 1
ATOM 989 C CA . HIS A 1 123 ? 1.998 -9.289 3.249 1.00 84.00 123 HIS A CA 1
ATOM 990 C C . HIS A 1 123 ? 2.827 -8.749 4.425 1.00 84.00 123 HIS A C 1
ATOM 992 O O . HIS A 1 123 ? 2.288 -8.060 5.283 1.00 84.00 123 HIS A O 1
ATOM 998 N N . GLN A 1 124 ? 4.143 -8.983 4.417 1.00 87.44 124 GLN A N 1
ATOM 999 C CA . GLN A 1 124 ? 5.051 -8.526 5.473 1.00 87.44 124 GLN A CA 1
ATOM 1000 C C . GLN A 1 124 ? 5.165 -6.999 5.515 1.00 87.44 124 GLN A C 1
ATOM 1002 O O . GLN A 1 124 ? 5.140 -6.412 6.595 1.00 87.44 124 GLN A O 1
ATOM 1007 N N . ASP A 1 125 ? 5.255 -6.351 4.349 1.00 89.69 125 ASP A N 1
ATOM 1008 C CA . ASP A 1 125 ? 5.310 -4.888 4.277 1.00 89.69 125 ASP A CA 1
ATOM 1009 C C . ASP A 1 125 ? 3.998 -4.272 4.777 1.00 89.69 125 ASP A C 1
ATOM 1011 O O . ASP A 1 125 ? 4.019 -3.296 5.525 1.00 89.69 125 ASP A O 1
ATOM 1015 N N . MET A 1 126 ? 2.859 -4.875 4.419 1.00 89.00 126 MET A N 1
ATOM 1016 C CA . MET A 1 126 ? 1.537 -4.422 4.854 1.00 89.00 126 MET A CA 1
ATOM 1017 C C . MET A 1 126 ? 1.334 -4.590 6.366 1.00 89.00 126 MET A C 1
ATOM 1019 O O . MET A 1 126 ? 0.774 -3.705 7.009 1.00 89.00 126 MET A O 1
ATOM 1023 N N . GLU A 1 127 ? 1.804 -5.695 6.949 1.00 89.56 127 GLU A N 1
ATOM 1024 C CA . GLU A 1 127 ? 1.777 -5.914 8.400 1.00 89.56 127 GLU A CA 1
ATOM 1025 C C . GLU A 1 127 ? 2.660 -4.902 9.138 1.00 89.56 127 GLU A C 1
ATOM 1027 O O . GLU A 1 127 ? 2.217 -4.295 10.114 1.00 89.56 127 GLU A O 1
ATOM 1032 N N . ALA A 1 128 ? 3.881 -4.665 8.650 1.00 92.50 128 ALA A N 1
ATOM 1033 C CA . ALA A 1 128 ? 4.794 -3.688 9.237 1.00 92.50 128 ALA A CA 1
ATOM 1034 C C . ALA A 1 128 ? 4.235 -2.258 9.150 1.00 92.50 128 ALA A C 1
ATOM 1036 O O . ALA A 1 128 ? 4.272 -1.510 10.128 1.00 92.50 128 ALA A O 1
ATOM 1037 N N . GLU A 1 129 ? 3.677 -1.875 8.000 1.00 93.69 129 GLU A N 1
ATOM 1038 C CA . GLU A 1 129 ? 3.015 -0.581 7.819 1.00 93.69 129 GLU A CA 1
ATOM 1039 C C . GLU A 1 129 ? 1.786 -0.442 8.726 1.00 93.69 129 GLU A C 1
ATOM 1041 O O . GLU A 1 129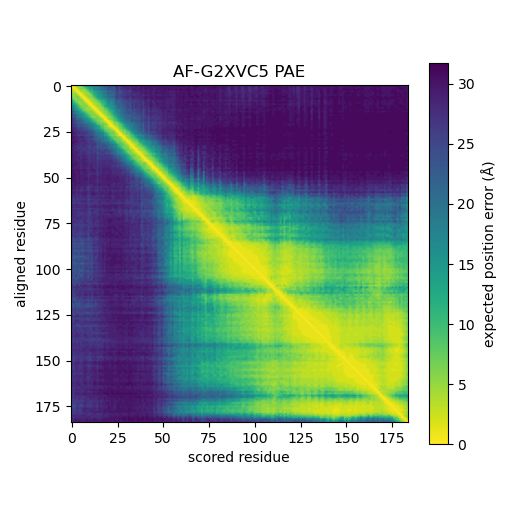 ? 1.611 0.591 9.378 1.00 93.69 129 GLU A O 1
ATOM 1046 N N . GLY A 1 130 ? 0.983 -1.503 8.842 1.00 92.88 130 GLY A N 1
ATOM 1047 C CA . GLY A 1 130 ? -0.153 -1.566 9.755 1.00 92.88 130 GLY A CA 1
ATOM 1048 C C . GLY A 1 130 ? 0.253 -1.350 11.213 1.00 92.88 130 GLY A C 1
ATOM 1049 O O . GLY A 1 130 ? -0.369 -0.542 11.903 1.00 92.88 130 GLY A O 1
ATOM 1050 N N . GLN A 1 131 ? 1.329 -1.999 11.669 1.00 93.75 131 GLN A N 1
ATOM 1051 C CA . GLN A 1 131 ? 1.865 -1.829 13.024 1.00 93.75 131 GLN A CA 1
ATOM 1052 C C . GLN A 1 131 ? 2.374 -0.404 13.269 1.00 93.75 131 GLN A C 1
ATOM 1054 O O . GLN A 1 131 ? 2.030 0.208 14.281 1.00 93.75 131 GLN A O 1
ATOM 1059 N N . MET A 1 132 ? 3.136 0.165 12.330 1.00 96.12 132 MET A N 1
ATOM 1060 C CA . MET A 1 132 ? 3.610 1.550 12.441 1.00 96.12 132 MET A CA 1
ATOM 1061 C C . MET A 1 132 ? 2.443 2.542 12.527 1.00 96.12 132 MET A C 1
ATOM 1063 O O . MET A 1 132 ? 2.453 3.448 13.364 1.00 96.12 132 MET A O 1
ATOM 1067 N N . MET A 1 133 ? 1.417 2.360 11.691 1.00 95.56 133 MET A N 1
ATOM 1068 C CA . MET A 1 133 ? 0.226 3.207 11.704 1.00 95.56 133 MET A CA 1
ATOM 1069 C C . MET A 1 133 ? -0.573 3.036 13.001 1.00 95.56 133 MET A C 1
ATOM 1071 O O . MET A 1 133 ? -1.043 4.025 13.567 1.00 95.56 133 MET A O 1
ATOM 1075 N N . TYR A 1 134 ? -0.684 1.808 13.508 1.00 94.75 134 TYR A N 1
ATOM 1076 C CA . TYR A 1 134 ? -1.327 1.521 14.785 1.00 94.75 134 TYR A CA 1
ATOM 1077 C C . TYR A 1 134 ? -0.632 2.241 15.946 1.00 94.75 134 TYR A C 1
ATOM 1079 O O . TYR A 1 134 ? -1.277 2.991 16.682 1.00 94.75 134 TYR A O 1
ATOM 1087 N N . GLU A 1 135 ? 0.693 2.120 16.062 1.00 95.56 135 GLU A N 1
ATOM 1088 C CA . GLU A 1 135 ? 1.462 2.839 17.081 1.00 95.56 135 GLU A CA 1
ATOM 1089 C C . GLU A 1 135 ? 1.303 4.358 16.970 1.00 95.56 135 GLU A C 1
ATOM 1091 O O . GLU A 1 135 ? 1.210 5.058 17.983 1.00 95.56 135 GLU A O 1
ATOM 1096 N N . GLN A 1 136 ? 1.264 4.889 15.747 1.00 96.38 136 GLN A N 1
ATOM 1097 C CA . GLN A 1 136 ? 1.057 6.314 15.522 1.00 96.38 136 GLN A CA 1
ATOM 1098 C C . GLN A 1 136 ? -0.316 6.773 16.035 1.00 96.38 136 GLN A C 1
ATOM 1100 O O . GLN A 1 136 ? -0.399 7.809 16.700 1.00 96.38 136 GLN A O 1
ATOM 1105 N N . ILE A 1 137 ? -1.374 5.995 15.786 1.00 94.88 137 ILE A N 1
ATOM 1106 C CA . ILE A 1 137 ? -2.726 6.269 16.295 1.00 94.88 137 ILE A CA 1
ATOM 1107 C C . ILE A 1 137 ? -2.738 6.219 17.825 1.00 94.88 137 ILE A C 1
ATOM 1109 O O . ILE A 1 137 ? -3.263 7.141 18.456 1.00 94.88 137 ILE A O 1
ATOM 1113 N N . LEU A 1 138 ? -2.116 5.202 18.432 1.00 94.00 138 LEU A N 1
ATOM 1114 C CA . LEU A 1 138 ? -2.019 5.093 19.889 1.00 94.00 138 LEU A CA 1
ATOM 1115 C C . LEU A 1 138 ? -1.325 6.312 20.499 1.00 94.00 138 LEU A C 1
ATOM 1117 O O . LEU A 1 138 ? -1.827 6.886 21.462 1.00 94.00 138 LEU A O 1
ATOM 1121 N N . ARG A 1 139 ? -0.210 6.769 19.919 1.00 95.06 139 ARG A N 1
ATOM 1122 C CA . ARG A 1 139 ? 0.498 7.972 20.391 1.00 95.06 139 ARG A CA 1
ATOM 1123 C C . ARG A 1 139 ? -0.363 9.226 20.247 1.00 95.06 139 ARG A C 1
ATOM 1125 O O . ARG A 1 139 ? -0.430 10.035 21.175 1.00 95.06 139 ARG A O 1
ATOM 1132 N N . GLN A 1 140 ? -1.046 9.379 19.112 1.00 94.19 140 GLN A N 1
ATOM 1133 C CA . GLN A 1 140 ? -1.894 10.538 18.834 1.00 94.19 140 GLN A CA 1
ATOM 1134 C C . GLN A 1 140 ? -3.089 10.629 19.792 1.00 94.19 140 GLN A C 1
ATOM 1136 O O . GLN A 1 140 ? -3.417 11.721 20.257 1.00 94.19 140 GLN A O 1
ATOM 1141 N N . TYR A 1 141 ? -3.717 9.497 20.116 1.00 93.75 141 TYR A N 1
ATOM 1142 C CA . TYR A 1 141 ? -4.947 9.448 20.907 1.00 93.75 141 TYR A CA 1
ATOM 1143 C C . TYR A 1 141 ? -4.767 8.878 22.317 1.00 93.75 141 TYR A C 1
ATOM 1145 O O . TYR A 1 141 ? -5.769 8.623 22.973 1.00 93.75 141 TYR A O 1
ATOM 1153 N N . HIS A 1 142 ? -3.540 8.731 22.828 1.00 90.25 142 HIS A N 1
ATOM 1154 C CA . HIS A 1 142 ? -3.254 8.044 24.099 1.00 90.25 142 HIS A CA 1
ATOM 1155 C C . HIS A 1 142 ? -4.151 8.464 25.281 1.00 90.25 142 HIS A C 1
ATOM 1157 O O . HIS A 1 142 ? -4.633 7.609 26.012 1.00 90.25 142 HIS A O 1
ATOM 1163 N N . ASN A 1 143 ? -4.445 9.762 25.439 1.00 92.75 143 ASN A N 1
ATOM 1164 C CA . ASN A 1 143 ? -5.307 10.276 26.522 1.00 92.75 143 ASN A CA 1
ATOM 1165 C C . ASN A 1 143 ? -6.817 10.160 26.256 1.00 92.75 143 ASN A C 1
ATOM 1167 O O . ASN A 1 143 ? -7.625 10.483 27.121 1.00 92.75 143 ASN A O 1
ATOM 1171 N N . HIS A 1 144 ? -7.199 9.770 25.045 1.00 93.62 144 HIS A N 1
ATOM 1172 C CA . HIS A 1 144 ? -8.582 9.683 24.585 1.00 93.62 144 HIS A CA 1
ATOM 1173 C C . HIS A 1 144 ? -9.031 8.236 24.362 1.00 93.62 144 HIS A C 1
ATOM 1175 O O . HIS A 1 144 ? -10.204 8.010 24.069 1.00 93.62 144 HIS A O 1
ATOM 1181 N N . ILE A 1 145 ? -8.131 7.258 24.488 1.00 94.38 145 ILE A N 1
ATOM 1182 C CA . ILE A 1 145 ? -8.490 5.841 24.424 1.00 94.38 145 ILE A CA 1
ATOM 1183 C C . ILE A 1 145 ? -9.230 5.470 25.709 1.00 94.38 145 ILE A C 1
ATOM 1185 O O . ILE A 1 145 ? -8.761 5.728 26.818 1.00 94.38 145 ILE A O 1
ATOM 1189 N N . LEU A 1 146 ? -10.417 4.892 25.550 1.00 94.69 146 LEU A N 1
ATOM 1190 C CA . LEU A 1 146 ? -11.252 4.471 26.663 1.00 94.69 146 LEU A CA 1
ATOM 1191 C C . LEU A 1 146 ? -10.780 3.123 27.213 1.00 94.69 146 LEU A C 1
ATOM 1193 O O . LEU A 1 146 ? -10.520 2.209 26.431 1.00 94.69 146 LEU A O 1
ATOM 1197 N N . PRO A 1 147 ? -10.728 2.961 28.545 1.00 94.25 147 PRO A N 1
ATOM 1198 C CA . PRO A 1 147 ? -10.354 1.696 29.160 1.00 94.25 147 PRO A CA 1
ATOM 1199 C C . PRO A 1 147 ? -11.458 0.639 29.002 1.00 94.25 147 PRO A C 1
ATOM 1201 O O . PRO A 1 147 ? -12.632 0.961 28.798 1.00 94.25 147 PRO A O 1
ATOM 1204 N N . ASP A 1 148 ? -11.099 -0.631 29.189 1.00 92.62 148 ASP A N 1
ATOM 1205 C CA . ASP 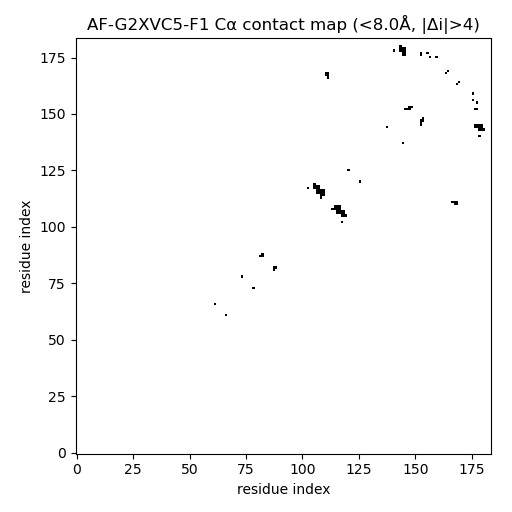A 1 148 ? -12.004 -1.783 29.025 1.00 92.62 148 ASP A CA 1
ATOM 1206 C C . ASP A 1 148 ? -13.213 -1.790 29.971 1.00 92.62 148 ASP A C 1
ATOM 1208 O O . ASP A 1 148 ? -14.245 -2.405 29.692 1.00 92.62 148 ASP A O 1
ATOM 1212 N N . TRP A 1 149 ? -13.116 -1.108 31.114 1.00 94.06 149 TRP A N 1
ATOM 1213 C CA . TRP A 1 149 ? -14.214 -1.029 32.076 1.00 94.06 149 TRP A CA 1
ATOM 1214 C C . TRP A 1 149 ? -15.305 -0.024 31.671 1.00 94.06 149 TRP A C 1
ATOM 1216 O O . TRP A 1 149 ? -16.397 -0.062 32.245 1.00 94.06 149 TRP A O 1
ATOM 1226 N N . ASP A 1 150 ? -15.059 0.862 30.696 1.00 95.88 150 ASP A N 1
ATOM 1227 C CA . ASP A 1 150 ? -16.081 1.796 30.214 1.00 95.88 150 ASP A CA 1
ATOM 1228 C C . ASP A 1 150 ? -17.212 1.019 29.515 1.00 95.88 150 ASP A C 1
ATOM 1230 O O . ASP A 1 150 ? -16.993 0.160 28.655 1.00 95.88 150 ASP A O 1
ATOM 1234 N N . LYS A 1 151 ? -18.462 1.350 29.860 1.00 95.75 151 LYS A N 1
ATOM 1235 C CA . LYS A 1 151 ? -19.665 0.724 29.290 1.00 95.75 151 LYS A CA 1
ATOM 1236 C C . LYS A 1 151 ? -19.696 0.807 27.760 1.00 95.75 151 LYS A C 1
ATOM 1238 O O . LYS A 1 151 ? -20.229 -0.095 27.113 1.00 95.75 151 LYS A O 1
ATOM 1243 N N . ARG A 1 152 ? -19.145 1.879 27.181 1.00 94.62 152 ARG A N 1
ATOM 1244 C CA . ARG A 1 152 ? -19.072 2.081 25.725 1.00 94.62 152 ARG A CA 1
ATOM 1245 C C . ARG A 1 152 ? -18.100 1.097 25.080 1.00 94.62 152 ARG A C 1
ATOM 1247 O O . ARG A 1 152 ? -18.466 0.459 24.096 1.00 94.62 152 ARG A O 1
ATOM 1254 N N . THR A 1 153 ? -16.925 0.908 25.678 1.00 96.38 153 THR A N 1
ATOM 1255 C CA . THR A 1 153 ? -15.922 -0.065 25.226 1.00 96.38 153 THR A CA 1
ATOM 1256 C C . THR A 1 153 ? -16.485 -1.484 25.248 1.00 96.38 153 THR A C 1
ATOM 1258 O O . THR A 1 153 ? -16.458 -2.172 24.229 1.00 96.38 153 THR A O 1
ATOM 1261 N N . GLN A 1 154 ? -17.135 -1.883 26.345 1.00 95.81 154 GLN A N 1
ATOM 1262 C CA . GLN A 1 154 ? -17.762 -3.207 26.463 1.00 95.81 154 GLN A CA 1
ATOM 1263 C C . GLN A 1 154 ? -18.879 -3.443 25.439 1.00 95.81 154 GLN A C 1
ATOM 1265 O O . GLN A 1 154 ? -19.060 -4.557 24.941 1.00 95.81 154 GLN A O 1
ATOM 1270 N N . MET A 1 155 ? -19.662 -2.405 25.127 1.00 96.19 155 MET A N 1
ATOM 1271 C CA . MET A 1 155 ? -20.707 -2.493 24.109 1.00 96.19 155 MET A CA 1
ATOM 1272 C C . MET A 1 155 ? -20.104 -2.751 22.725 1.00 96.19 155 MET A C 1
ATOM 1274 O O . MET A 1 155 ? -20.555 -3.670 22.041 1.00 96.19 155 MET A O 1
ATOM 1278 N N . VAL A 1 156 ? -19.078 -1.987 22.338 1.00 96.44 156 VAL A N 1
ATOM 1279 C CA . VAL A 1 156 ? -18.388 -2.154 21.051 1.00 96.44 156 VAL A CA 1
ATOM 1280 C C . VAL A 1 156 ? -17.725 -3.526 20.971 1.00 96.44 156 VAL A C 1
ATOM 1282 O O . VAL A 1 156 ? -17.944 -4.236 19.993 1.00 96.44 156 VAL A O 1
ATOM 1285 N N . GLN A 1 157 ? -17.010 -3.953 22.015 1.00 94.62 157 GLN A N 1
ATOM 1286 C CA . GLN A 1 157 ? -16.393 -5.282 22.076 1.00 94.62 157 GLN A CA 1
ATOM 1287 C C . GLN A 1 157 ? -17.427 -6.402 21.875 1.00 94.62 157 GLN A C 1
ATOM 1289 O O . GLN A 1 157 ? -17.187 -7.326 21.102 1.00 94.62 157 GLN A O 1
ATOM 1294 N N . ARG A 1 158 ? -18.616 -6.302 22.489 1.00 94.38 158 ARG A N 1
ATOM 1295 C CA . ARG A 1 158 ? -19.700 -7.288 22.310 1.00 94.38 158 ARG A CA 1
ATOM 1296 C C . ARG A 1 158 ? -20.262 -7.319 20.887 1.00 94.38 158 ARG A C 1
ATOM 1298 O O . ARG A 1 158 ? -20.693 -8.372 20.424 1.00 94.38 158 ARG A O 1
ATOM 1305 N N . VAL A 1 159 ? -20.341 -6.173 20.215 1.00 95.75 159 VAL A N 1
ATOM 1306 C CA . VAL A 1 159 ? -20.802 -6.115 18.820 1.00 95.75 159 VAL A CA 1
ATOM 1307 C C . VAL A 1 159 ? -19.731 -6.696 17.901 1.00 95.75 159 VAL A C 1
ATOM 1309 O O . VAL A 1 159 ? -20.026 -7.581 17.100 1.00 95.75 159 VAL A O 1
ATOM 1312 N N . MET A 1 160 ? -18.481 -6.264 18.067 1.00 94.44 160 MET A N 1
ATOM 1313 C CA . MET A 1 160 ? -17.355 -6.720 17.253 1.00 94.44 160 MET A CA 1
ATOM 1314 C C . MET A 1 160 ? -17.100 -8.219 17.408 1.00 94.44 160 MET A C 1
ATOM 1316 O O . MET A 1 160 ? -16.871 -8.887 16.405 1.00 94.44 160 MET A O 1
ATOM 1320 N N . SER A 1 161 ? -17.256 -8.786 18.608 1.00 91.75 161 SER A N 1
ATOM 1321 C CA . SER A 1 161 ? -17.109 -10.233 18.820 1.00 91.75 161 SER A CA 1
ATOM 1322 C C . SER A 1 161 ? -18.128 -11.082 18.053 1.00 91.75 161 SER A C 1
ATOM 1324 O O . SER A 1 161 ? -17.893 -12.266 17.834 1.00 91.75 161 SER A O 1
ATOM 1326 N N . ARG A 1 162 ? -19.249 -10.493 17.613 1.00 92.38 162 ARG A N 1
ATOM 1327 C CA . ARG A 1 162 ? -20.238 -11.153 16.746 1.00 92.38 162 ARG A CA 1
ATOM 1328 C C . ARG A 1 162 ? -19.971 -10.906 15.264 1.00 92.38 162 ARG A C 1
ATOM 1330 O O . ARG A 1 162 ? -20.222 -11.790 14.454 1.00 92.38 162 ARG A O 1
ATOM 1337 N N . LEU A 1 163 ? -19.497 -9.710 14.910 1.00 92.38 163 LEU A N 1
ATOM 1338 C CA . LEU A 1 163 ? -19.277 -9.316 13.516 1.00 92.38 163 LEU A CA 1
ATOM 1339 C C . LEU A 1 163 ? -17.976 -9.875 12.934 1.00 92.38 163 LEU A C 1
ATOM 1341 O O . LEU A 1 163 ? -17.971 -10.269 11.772 1.00 92.38 163 LEU A O 1
ATOM 1345 N N . ILE A 1 164 ? -16.898 -9.935 13.723 1.00 90.44 164 ILE A N 1
ATOM 1346 C CA . ILE A 1 164 ? -15.589 -10.412 13.256 1.00 90.44 164 ILE A CA 1
ATOM 1347 C C . ILE A 1 164 ? -15.680 -11.862 12.748 1.00 90.44 164 ILE A C 1
ATOM 1349 O O . ILE A 1 164 ? -15.314 -12.083 11.594 1.00 90.44 164 ILE A O 1
ATOM 1353 N N . PRO A 1 165 ? -16.259 -12.832 13.487 1.00 88.81 165 PRO A N 1
ATOM 1354 C CA . PRO A 1 165 ? -16.387 -14.202 12.981 1.00 88.81 165 PRO A CA 1
ATOM 1355 C C . PRO A 1 165 ? -17.291 -14.312 11.746 1.00 88.81 165 PRO A C 1
ATOM 1357 O O . PRO A 1 165 ? -17.080 -15.156 10.886 1.00 88.81 165 PRO A O 1
ATOM 1360 N N . ALA A 1 166 ? -18.298 -13.442 11.627 1.00 87.12 166 ALA A N 1
ATOM 1361 C CA . ALA A 1 166 ? -19.194 -13.430 10.472 1.00 87.12 166 ALA A CA 1
ATOM 1362 C C . ALA A 1 166 ? -18.547 -12.833 9.206 1.00 87.12 166 ALA A C 1
ATOM 1364 O O . ALA A 1 166 ? -19.124 -12.930 8.125 1.00 87.12 166 ALA A O 1
ATOM 1365 N N . SER A 1 167 ? -17.373 -12.202 9.325 1.00 81.94 167 SER A N 1
ATOM 1366 C CA . SER A 1 167 ? -16.703 -11.526 8.210 1.00 81.94 167 SER A CA 1
ATOM 1367 C C . SER A 1 167 ? -15.906 -12.460 7.292 1.00 81.94 167 SER A C 1
ATOM 1369 O O . SER A 1 167 ? -15.536 -12.032 6.203 1.00 81.94 167 SER A O 1
ATOM 1371 N N . GLY A 1 168 ? -15.658 -13.716 7.689 1.00 80.50 168 GLY A N 1
ATOM 1372 C CA . GLY A 1 168 ? -14.846 -14.669 6.916 1.00 80.50 168 GLY A CA 1
ATOM 1373 C C . GLY A 1 168 ? -13.344 -14.357 6.925 1.00 80.50 168 GLY A C 1
ATOM 1374 O O . GLY A 1 168 ? -12.627 -14.708 5.988 1.00 80.50 168 GLY A O 1
ATOM 1375 N N . LEU A 1 169 ? -12.873 -13.642 7.951 1.00 79.12 169 LEU A N 1
ATOM 1376 C CA . LEU A 1 169 ? -11.471 -13.276 8.164 1.00 79.12 169 LEU A CA 1
ATOM 1377 C C . LEU A 1 169 ? -10.896 -14.119 9.311 1.00 79.12 169 LEU A C 1
ATOM 1379 O O . LEU A 1 169 ? -10.623 -13.608 10.394 1.00 79.12 169 LEU A O 1
ATOM 1383 N N . ASP A 1 170 ? -10.743 -15.421 9.060 1.00 71.50 170 ASP A N 1
ATOM 1384 C CA . ASP A 1 170 ? -10.469 -16.432 10.096 1.00 71.50 170 ASP A CA 1
ATOM 1385 C C . ASP A 1 170 ? -8.992 -16.495 10.548 1.00 71.50 170 ASP A C 1
ATOM 1387 O O . ASP A 1 170 ? -8.689 -17.097 11.573 1.00 71.50 170 ASP A O 1
ATOM 1391 N N . ASN A 1 171 ? -8.076 -15.847 9.813 1.00 76.81 171 ASN A N 1
ATOM 1392 C CA . ASN A 1 171 ? -6.620 -15.907 10.029 1.00 76.81 171 ASN A CA 1
ATOM 1393 C C . ASN A 1 171 ? -5.993 -14.542 10.372 1.00 76.81 171 ASN A C 1
ATOM 1395 O O . ASN A 1 171 ? -4.859 -14.268 9.982 1.00 76.81 171 ASN A O 1
ATOM 1399 N N . VAL A 1 172 ? -6.736 -13.650 11.028 1.00 80.62 172 VAL A N 1
ATOM 1400 C CA . VAL A 1 172 ? -6.233 -12.325 11.420 1.00 80.62 172 VAL A CA 1
ATOM 1401 C C . VAL A 1 172 ? -6.490 -12.114 12.907 1.00 80.62 172 VAL A C 1
ATOM 1403 O O . VAL A 1 172 ? -7.602 -12.349 13.375 1.00 80.62 172 VAL A O 1
ATOM 1406 N N . ASP A 1 173 ? -5.476 -11.650 13.636 1.00 85.38 173 ASP A N 1
ATOM 1407 C CA . ASP A 1 173 ? -5.609 -11.256 15.038 1.00 85.38 173 ASP A CA 1
ATOM 1408 C C . ASP A 1 173 ? -6.190 -9.837 15.115 1.00 85.38 173 ASP A C 1
ATOM 1410 O O . ASP A 1 173 ? -5.566 -8.864 14.688 1.00 85.38 173 ASP A O 1
ATOM 1414 N N . TRP A 1 174 ? -7.415 -9.710 15.629 1.00 87.88 174 TRP A N 1
ATOM 1415 C CA . TRP A 1 174 ? -8.120 -8.428 15.714 1.00 87.88 174 TRP A CA 1
ATOM 1416 C C . TRP A 1 174 ? -8.006 -7.820 17.108 1.00 87.88 174 TRP A C 1
ATOM 1418 O O . TRP A 1 174 ? -8.339 -8.462 18.104 1.00 87.88 174 TRP A O 1
ATOM 1428 N N . GLU A 1 175 ? -7.653 -6.537 17.165 1.00 90.62 175 GLU A N 1
ATOM 1429 C CA . GLU A 1 175 ? -7.683 -5.728 18.384 1.00 90.62 175 GLU A CA 1
ATOM 1430 C C . GLU A 1 175 ? -8.674 -4.566 18.221 1.00 90.62 175 GLU A C 1
ATOM 1432 O O . GLU A 1 175 ? -8.739 -3.922 17.171 1.00 90.62 175 GLU A O 1
ATOM 1437 N N . VAL A 1 176 ? -9.475 -4.292 19.257 1.00 92.69 176 VAL A N 1
ATOM 1438 C CA . VAL A 1 176 ? -10.513 -3.251 19.228 1.00 92.69 176 VAL A CA 1
ATOM 1439 C C . VAL A 1 176 ? -10.217 -2.196 20.285 1.00 92.69 176 VAL A C 1
ATOM 1441 O O . VAL A 1 176 ? -10.403 -2.437 21.474 1.00 92.69 176 VAL A O 1
ATOM 1444 N N . ASN A 1 177 ? -9.845 -1.000 19.829 1.00 94.31 177 ASN A N 1
ATOM 1445 C CA . ASN A 1 177 ? -9.596 0.164 20.674 1.00 94.31 177 ASN A CA 1
ATOM 1446 C C . ASN A 1 177 ? -10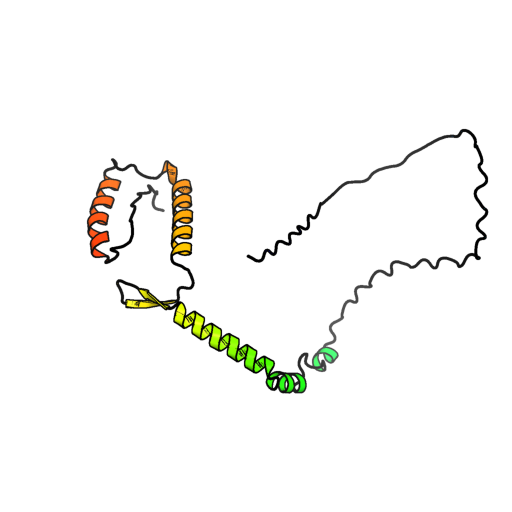.656 1.243 20.439 1.00 94.31 177 ASN A C 1
ATOM 1448 O O . ASN A 1 177 ? -10.962 1.592 19.297 1.00 94.31 177 ASN A O 1
ATOM 1452 N N . VAL A 1 178 ? -11.225 1.786 21.519 1.00 95.06 178 VAL A N 1
ATOM 1453 C CA . VAL A 1 178 ? -12.275 2.812 21.439 1.00 95.06 178 VAL A CA 1
ATOM 1454 C C . VAL A 1 178 ? -11.694 4.177 21.773 1.00 95.06 178 VAL A C 1
ATOM 1456 O O . VAL A 1 178 ? -11.175 4.387 22.864 1.00 95.06 178 VAL A O 1
ATOM 1459 N N . ILE A 1 179 ? -11.816 5.120 20.839 1.00 94.56 179 ILE A N 1
ATOM 1460 C CA . ILE A 1 179 ? -11.312 6.488 20.987 1.00 94.56 179 ILE A CA 1
ATOM 1461 C C . ILE A 1 179 ? -12.482 7.432 21.257 1.00 94.56 179 ILE A C 1
ATOM 1463 O O . ILE A 1 179 ? -13.425 7.529 20.469 1.00 94.56 179 ILE A O 1
ATOM 1467 N N . GLN A 1 180 ? -12.405 8.172 22.358 1.00 93.25 180 GLN A N 1
ATOM 1468 C CA . GLN A 1 180 ? -13.304 9.279 22.632 1.00 93.25 180 GLN A CA 1
ATOM 1469 C C . GLN A 1 180 ? -12.952 10.466 21.730 1.00 93.25 180 GLN A C 1
ATOM 1471 O O . GLN A 1 180 ? -11.972 11.171 21.952 1.00 93.25 180 GLN A O 1
ATOM 1476 N N . SER A 1 181 ? -13.806 10.723 20.744 1.00 87.19 181 SER A N 1
ATOM 1477 C CA . SER A 1 181 ? -13.754 11.924 19.915 1.00 87.19 181 SER A CA 1
ATOM 1478 C C . SER A 1 181 ? -15.017 12.752 20.128 1.00 87.19 181 SER A C 1
ATOM 1480 O O . SER A 1 181 ? -16.118 12.205 20.200 1.00 87.19 181 SER A O 1
ATOM 1482 N N . GLN A 1 182 ? -14.866 14.070 20.244 1.00 80.38 182 GLN A N 1
ATOM 1483 C CA . GLN A 1 182 ? -16.004 14.979 20.147 1.00 80.38 182 GLN A CA 1
ATOM 1484 C C . GLN A 1 182 ? -16.344 15.081 18.658 1.00 80.38 182 GLN A C 1
ATOM 1486 O O . GLN A 1 182 ? -15.546 15.604 17.879 1.00 80.38 182 GLN A O 1
ATOM 1491 N N . GLY A 1 183 ? -17.478 14.502 18.256 1.00 72.12 183 GLY A N 1
ATOM 1492 C CA . GLY A 1 183 ? -17.962 14.589 16.879 1.00 72.12 183 GLY A CA 1
ATOM 1493 C C . GLY A 1 183 ? -18.036 16.051 16.447 1.00 72.12 183 GLY A C 1
ATOM 1494 O O . GLY A 1 183 ? -18.513 16.893 17.208 1.00 72.12 183 GLY A O 1
ATOM 1495 N N . LYS A 1 184 ? -17.499 16.347 15.266 1.00 42.62 184 LYS A N 1
ATOM 1496 C CA . LYS A 1 184 ? -17.597 17.672 14.661 1.00 42.62 184 LYS A CA 1
ATOM 1497 C C . LYS A 1 184 ? -18.932 17.827 13.946 1.00 42.62 184 LYS A C 1
ATOM 1499 O O . LYS A 1 184 ? -19.370 16.822 13.342 1.00 42.62 184 LYS A O 1
#

InterPro domains:
  IPR051156 Mitochondrial and Outer Membrane Metalloprotease [PTHR22726] (87-181)

Mean predicted aligned error: 18.31 Å

Secondary structure (DSSP, 8-state):
---------------------------------------------------------------HHHHHTPPPSS-HHHHHHHTT-HHHHHHHHHHHHHHHHHHHHTEEE-TTT--EEE--S-HHHHHHHHHHHHHHHHHHHTTTBPPTTSHHHHHHHHHHHHHHHHTT-TT-------B-----

Radius of gyration: 37.96 Å; Cα contacts (8 Å, |Δi|>4): 55; chains: 1; bounding box: 94×66×72 Å

Foldseek 3Di:
DDDDDDDDDDDDDDDDDDDDDDDDDDDDDDDPDDDDDDDDDDDDDDPPPPPPPPPPPPPPDDDPVCVVVPDPPDDPVNVVVVVPDVVVVVVVCCCVVVVVVLQVVQWDQDQQPRDTDGDNDDPVNVVVVVVVVVVVVCVVQVVFWDDCPDPVNVVVVVVCVVVVVVRRPPPDDDDDIDGDDDDD

Organism: Botryotinia fuckeliana (strain T4) (NCBI:txid999810)

Sequence (184 aa):
MISRSILRSVSLRNAIAHSPNTPPLLQPLSATQYKLPRWSHPSTNPIHSRGYQGRRQRYYRFDPDEARNARPLFSEQHIKNFTKHPALHSFIALLAGGGVLVYASNIEDVPVSGRRRFNIYSHQDMEAEGQMMYEQILRQYHNHILPDWDKRTQMVQRVMSRLIPASGLDNVDWEVNVIQSQGK

pLDDT: mean 75.99, std 20.07, range [35.97, 97.88]

Solvent-accessible surface area (backbone atoms only — not comparable to full-atom values): 12640 Å² total; per-residue (Å²): 142,83,89,85,89,84,88,83,89,84,84,87,82,87,87,88,83,87,87,88,86,89,91,89,85,88,86,90,84,83,85,85,84,74,87,68,84,84,76,83,77,79,79,87,69,82,78,74,78,77,66,84,72,72,80,74,80,76,77,79,75,88,51,73,70,58,64,73,66,52,77,64,96,69,48,70,66,57,52,60,51,53,75,67,34,67,69,52,56,52,49,51,50,49,51,54,50,48,50,51,51,53,52,64,74,23,54,43,69,37,90,75,77,67,51,77,42,81,48,90,71,51,71,67,58,52,51,52,50,50,50,55,52,48,53,50,50,48,66,74,38,57,92,33,52,57,56,77,85,41,70,67,41,47,50,50,51,60,52,46,69,56,50,51,74,72,58,67,60,87,89,63,92,85,83,89,84,45,70,68,70,84,84,130